Protein AF-A0A257H6T2-F1 (afdb_monomer_lite)

pLDDT: mean 76.08, std 22.35, range [41.16, 98.44]

Structure (mmCIF, N/CA/C/O backbone):
data_AF-A0A257H6T2-F1
#
_entry.id   AF-A0A257H6T2-F1
#
loop_
_atom_site.group_PDB
_atom_site.id
_atom_site.type_symbol
_atom_site.label_atom_id
_atom_site.label_alt_id
_atom_site.label_comp_id
_atom_site.label_asym_id
_atom_site.label_entity_id
_atom_site.label_seq_id
_atom_site.pdbx_PDB_ins_code
_atom_site.Cartn_x
_atom_site.Cartn_y
_atom_site.Cartn_z
_atom_site.occupancy
_atom_site.B_iso_or_equiv
_atom_site.auth_seq_id
_atom_site.auth_comp_id
_atom_site.auth_asym_id
_atom_site.auth_atom_id
_atom_site.pdbx_PDB_model_num
ATOM 1 N N . MET A 1 1 ? 32.495 44.860 3.996 1.00 44.12 1 MET A N 1
ATOM 2 C CA . MET A 1 1 ? 31.466 44.751 2.943 1.00 44.12 1 MET A CA 1
ATOM 3 C C . MET A 1 1 ? 30.348 43.881 3.476 1.00 44.12 1 MET A C 1
ATOM 5 O O . MET A 1 1 ? 30.592 42.728 3.799 1.00 44.12 1 MET A O 1
ATOM 9 N N . ALA A 1 2 ? 29.186 44.490 3.680 1.00 47.81 2 ALA A N 1
ATOM 10 C CA . ALA A 1 2 ? 28.009 43.903 4.298 1.00 47.81 2 ALA A CA 1
ATOM 11 C C . ALA A 1 2 ? 26.967 43.601 3.216 1.00 47.81 2 ALA A C 1
ATOM 13 O O . ALA A 1 2 ? 26.678 44.478 2.411 1.00 47.81 2 ALA A O 1
ATOM 14 N N . PHE A 1 3 ? 26.392 42.400 3.235 1.00 44.66 3 PHE A N 1
ATOM 15 C CA . PHE A 1 3 ? 25.126 42.085 2.570 1.00 44.66 3 PHE A CA 1
ATOM 16 C C . PHE A 1 3 ? 24.354 41.103 3.457 1.00 44.66 3 PHE A C 1
ATOM 18 O O . PHE A 1 3 ? 24.358 39.897 3.239 1.00 44.66 3 PHE A O 1
ATOM 25 N N . TYR A 1 4 ? 23.718 41.635 4.503 1.00 46.53 4 TYR A N 1
ATOM 26 C CA . TYR A 1 4 ? 22.596 40.958 5.149 1.00 46.53 4 TYR A CA 1
ATOM 27 C C . TYR A 1 4 ? 21.348 41.302 4.337 1.00 46.53 4 TYR A C 1
ATOM 29 O O . TYR A 1 4 ? 20.846 42.424 4.397 1.00 46.53 4 TYR A O 1
ATOM 37 N N . PHE A 1 5 ? 20.882 40.346 3.535 1.00 46.88 5 PHE A N 1
ATOM 38 C CA . PHE A 1 5 ? 19.584 40.415 2.874 1.00 46.88 5 PHE A CA 1
ATOM 39 C C . PHE A 1 5 ? 18.502 40.268 3.951 1.00 46.88 5 PHE A C 1
ATOM 41 O O . PHE A 1 5 ? 18.202 39.172 4.421 1.00 46.88 5 PHE A O 1
ATOM 48 N N . LEU A 1 6 ? 17.962 41.402 4.392 1.00 43.09 6 LEU A N 1
ATOM 49 C CA . LEU A 1 6 ? 16.832 41.469 5.305 1.00 43.09 6 LEU A CA 1
ATOM 50 C C . LEU A 1 6 ? 15.561 41.158 4.500 1.00 43.09 6 LEU A C 1
ATOM 52 O O . LEU A 1 6 ? 14.964 42.042 3.889 1.00 43.09 6 LEU A O 1
ATOM 56 N N . ILE A 1 7 ? 15.165 39.886 4.446 1.00 50.38 7 ILE A N 1
ATOM 57 C CA . ILE A 1 7 ? 13.857 39.506 3.909 1.00 50.38 7 ILE A CA 1
ATOM 58 C C . ILE A 1 7 ? 12.815 39.846 4.981 1.00 50.38 7 ILE A C 1
ATOM 60 O O . ILE A 1 7 ? 12.528 39.050 5.874 1.00 50.38 7 ILE A O 1
ATOM 64 N N . SER A 1 8 ? 12.252 41.051 4.911 1.00 44.41 8 SER A N 1
ATOM 65 C CA . SER A 1 8 ? 11.048 41.417 5.658 1.00 44.41 8 SER A CA 1
ATOM 66 C C . SER A 1 8 ? 9.836 40.725 5.033 1.00 44.41 8 SER A C 1
ATOM 68 O O . SER A 1 8 ? 9.123 41.305 4.218 1.00 44.41 8 SER A O 1
ATOM 70 N N . VAL A 1 9 ? 9.605 39.463 5.400 1.00 53.19 9 VAL A N 1
ATOM 71 C CA . VAL A 1 9 ? 8.336 38.790 5.107 1.00 53.19 9 VAL A CA 1
ATOM 72 C C . VAL A 1 9 ? 7.307 39.289 6.119 1.00 53.19 9 VAL A C 1
ATOM 74 O O . VAL A 1 9 ? 7.447 39.052 7.319 1.00 53.19 9 VAL A O 1
ATOM 77 N N . ASN A 1 10 ? 6.274 39.986 5.643 1.00 52.41 10 ASN A N 1
ATOM 78 C CA . ASN A 1 10 ? 5.065 40.260 6.422 1.00 52.41 10 ASN A CA 1
ATOM 79 C C . ASN A 1 10 ? 4.344 38.925 6.651 1.00 52.41 10 ASN A C 1
ATOM 81 O O . ASN A 1 10 ? 3.524 38.490 5.844 1.00 52.41 10 ASN A O 1
ATOM 85 N N . LEU A 1 11 ? 4.746 38.224 7.711 1.00 48.69 11 LEU A N 1
ATOM 86 C CA . LEU A 1 11 ? 4.258 36.893 8.028 1.00 48.69 11 LEU A CA 1
ATOM 87 C C . LEU A 1 11 ? 2.965 37.019 8.835 1.00 48.69 11 LEU A C 1
ATOM 89 O O . LEU A 1 11 ? 2.968 37.348 10.022 1.00 48.69 11 LEU A O 1
ATOM 93 N N . ASP A 1 12 ? 1.849 36.770 8.160 1.00 58.72 12 ASP A N 1
ATOM 94 C CA . ASP A 1 12 ? 0.533 36.692 8.778 1.00 58.72 12 ASP A CA 1
ATOM 95 C C . ASP A 1 12 ? 0.526 35.591 9.858 1.00 58.72 12 ASP A C 1
ATOM 97 O O . ASP A 1 12 ? 1.133 34.529 9.680 1.00 58.72 12 ASP A O 1
ATOM 101 N N . LYS A 1 13 ? -0.155 35.807 10.992 1.00 56.06 13 LYS A N 1
ATOM 102 C CA . LYS A 1 13 ? -0.061 34.924 12.183 1.00 56.06 13 LYS A CA 1
ATOM 103 C C . LYS A 1 13 ? -0.455 33.470 11.892 1.00 56.06 13 LYS A C 1
ATOM 105 O O . LYS A 1 13 ? -0.012 32.557 12.582 1.00 56.06 13 LYS A O 1
ATOM 110 N N . LYS A 1 14 ? -1.260 33.250 10.850 1.00 52.12 14 LYS A N 1
ATOM 111 C CA . LYS A 1 14 ? -1.666 31.919 10.375 1.00 52.12 14 LYS A CA 1
ATOM 112 C C . LYS A 1 14 ? -0.547 31.193 9.618 1.00 52.12 14 LYS A C 1
ATOM 114 O O . LYS A 1 14 ? -0.458 29.974 9.692 1.00 52.12 14 LYS A O 1
ATOM 119 N N . SER A 1 15 ? 0.344 31.930 8.955 1.00 52.91 15 SER A N 1
ATOM 120 C CA . SER A 1 15 ? 1.469 31.369 8.199 1.00 52.91 15 SER A CA 1
ATOM 121 C C . SER A 1 15 ? 2.647 30.973 9.101 1.00 52.91 15 SER A C 1
ATOM 123 O O . SER A 1 15 ? 3.436 30.103 8.741 1.00 52.91 15 SER A O 1
ATOM 125 N N . LEU A 1 16 ? 2.734 31.554 10.304 1.00 52.34 16 LEU A N 1
ATOM 126 C CA . LEU A 1 16 ? 3.760 31.235 11.306 1.00 52.34 16 LEU A CA 1
ATOM 127 C C . LEU A 1 16 ? 3.569 29.828 11.916 1.00 52.34 16 LEU A C 1
ATOM 129 O O . LEU A 1 16 ? 4.545 29.169 12.269 1.00 52.34 16 LEU A O 1
ATOM 133 N N . LEU A 1 17 ? 2.327 29.326 11.958 1.00 51.38 17 LEU A N 1
ATOM 134 C CA . LEU A 1 17 ? 2.011 27.957 12.393 1.00 51.38 17 LEU A CA 1
ATOM 135 C C . LEU A 1 17 ? 2.419 26.893 11.361 1.00 51.38 17 LEU A C 1
ATOM 137 O O . LEU A 1 17 ? 2.868 25.816 11.745 1.00 51.38 17 LEU A O 1
ATOM 141 N N . ALA A 1 18 ? 2.322 27.196 10.063 1.00 50.06 18 ALA A N 1
ATOM 142 C CA . ALA A 1 18 ? 2.662 26.243 9.004 1.00 50.06 18 ALA A CA 1
ATOM 143 C C . ALA A 1 18 ? 4.179 25.990 8.904 1.00 50.06 18 ALA A C 1
ATOM 145 O O . ALA A 1 18 ? 4.607 24.851 8.729 1.00 50.06 18 ALA A O 1
ATOM 146 N N . VAL A 1 19 ? 5.006 27.025 9.090 1.00 51.19 19 VAL A N 1
ATOM 147 C CA . VAL A 1 19 ? 6.475 26.890 9.023 1.00 51.19 19 VAL A CA 1
ATOM 148 C C . VAL A 1 19 ? 7.038 26.171 10.259 1.00 51.19 19 VAL A C 1
ATOM 150 O O . VAL A 1 19 ? 8.010 25.425 10.151 1.00 51.19 19 VAL A O 1
ATOM 153 N N . SER A 1 20 ? 6.390 26.305 11.423 1.00 46.19 20 SER A N 1
ATOM 154 C CA . SER A 1 20 ? 6.770 25.573 12.640 1.00 46.19 20 SER A CA 1
ATOM 155 C C . SER A 1 20 ? 6.575 24.057 12.521 1.00 46.19 20 SER A C 1
ATOM 157 O O . SER A 1 20 ? 7.314 23.313 13.163 1.00 46.19 20 SER A O 1
ATOM 159 N N . LEU A 1 21 ? 5.597 23.581 11.743 1.00 46.03 21 LEU A N 1
ATOM 160 C CA . LEU A 1 21 ? 5.304 22.146 11.655 1.00 46.03 21 LEU A CA 1
ATOM 161 C C . LEU A 1 21 ? 6.318 21.403 10.768 1.00 46.03 21 LEU A C 1
ATOM 163 O O . LEU A 1 21 ? 6.681 20.265 11.057 1.00 46.03 21 LEU A O 1
ATOM 167 N N . VAL A 1 22 ? 6.833 22.069 9.730 1.00 48.66 22 VAL A N 1
ATOM 168 C CA . VAL A 1 22 ? 7.813 21.483 8.800 1.00 48.66 22 VAL A CA 1
ATOM 169 C C . VAL A 1 22 ? 9.185 21.289 9.464 1.00 48.66 22 VAL A C 1
ATOM 171 O O . VAL A 1 22 ? 9.894 20.341 9.141 1.00 48.66 22 VAL A O 1
ATOM 174 N N . LEU A 1 23 ? 9.547 22.117 10.451 1.00 43.31 23 LEU A N 1
ATOM 175 C CA . LEU A 1 23 ? 10.846 22.020 11.133 1.00 43.31 23 LEU A CA 1
ATOM 176 C C . LEU A 1 23 ? 10.902 20.955 12.247 1.00 43.31 23 LEU A C 1
ATOM 178 O O . LEU A 1 23 ? 11.993 20.525 12.614 1.00 43.31 23 LEU A O 1
ATOM 182 N N . VAL A 1 24 ? 9.758 20.480 12.758 1.00 44.44 24 VAL A N 1
ATOM 183 C CA . VAL A 1 24 ? 9.709 19.423 13.794 1.00 44.44 24 VAL A CA 1
ATOM 184 C C . VAL A 1 24 ? 9.769 18.013 13.190 1.00 44.44 24 VAL A C 1
ATOM 186 O O . VAL A 1 24 ? 10.259 17.089 13.833 1.00 44.44 24 VAL A O 1
ATOM 189 N N . ALA A 1 25 ? 9.363 17.828 11.931 1.00 43.16 25 ALA A N 1
ATOM 190 C CA . ALA A 1 25 ? 9.446 16.523 11.265 1.00 43.16 25 ALA A CA 1
ATOM 191 C C . ALA A 1 25 ? 10.890 16.104 10.903 1.00 43.16 25 ALA A C 1
ATOM 193 O O . ALA A 1 25 ? 11.148 14.926 10.668 1.00 43.16 25 ALA A O 1
ATOM 194 N N . ALA A 1 26 ? 11.848 17.038 10.900 1.00 43.78 26 ALA A N 1
ATOM 195 C CA . ALA A 1 26 ? 13.232 16.780 10.493 1.00 43.78 26 ALA A CA 1
ATOM 196 C C . ALA A 1 26 ? 14.158 16.244 11.612 1.00 43.78 26 ALA A C 1
ATOM 198 O O . ALA A 1 26 ? 15.333 15.997 11.351 1.00 43.78 26 ALA A O 1
ATOM 199 N N . THR A 1 27 ? 13.680 16.044 12.849 1.00 45.16 27 THR A N 1
ATOM 200 C CA . THR A 1 27 ? 14.540 15.672 13.998 1.00 45.16 27 THR A CA 1
ATOM 201 C C . THR A 1 27 ? 14.288 14.285 14.608 1.00 45.16 27 THR A C 1
ATOM 203 O O . THR A 1 27 ? 14.977 13.918 15.556 1.00 45.16 27 THR A O 1
ATOM 206 N N . ILE A 1 28 ? 13.392 13.454 14.057 1.00 48.09 28 ILE A N 1
ATOM 207 C CA . ILE A 1 28 ? 13.090 12.104 14.597 1.00 48.09 28 ILE A CA 1
ATOM 208 C C . ILE A 1 28 ? 13.820 10.978 13.823 1.00 48.09 28 ILE A C 1
ATOM 210 O O . ILE A 1 28 ? 13.302 9.877 13.675 1.00 48.09 28 ILE A O 1
ATOM 214 N N . VAL A 1 29 ? 15.034 11.219 13.305 1.00 47.19 29 VAL A N 1
ATOM 215 C CA . VAL A 1 29 ? 15.795 10.211 12.518 1.00 47.19 29 VAL A CA 1
ATOM 216 C C . VAL A 1 29 ? 17.188 9.902 13.100 1.00 47.19 29 VAL A C 1
ATOM 218 O O . VAL A 1 29 ? 18.081 9.456 12.391 1.00 47.19 29 VAL A O 1
ATOM 221 N N . THR A 1 30 ? 17.421 10.071 14.407 1.00 45.34 30 THR A N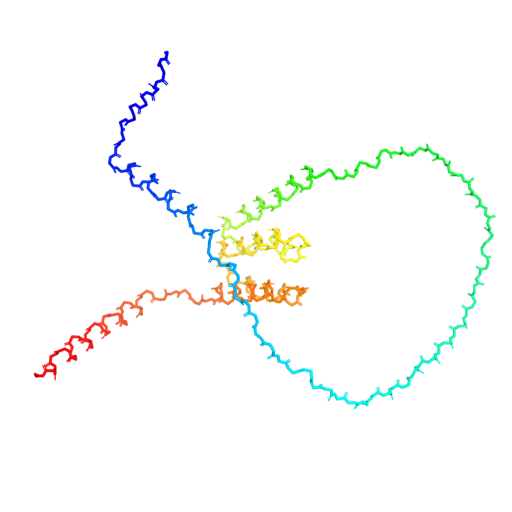 1
ATOM 222 C CA . THR A 1 30 ? 18.782 9.860 14.962 1.00 45.34 30 THR A CA 1
ATOM 223 C C . THR A 1 30 ? 18.877 9.202 16.339 1.00 45.34 30 THR A C 1
ATOM 225 O O . THR A 1 30 ? 19.841 9.451 17.055 1.00 45.34 30 THR A O 1
ATOM 228 N N . VAL A 1 31 ? 17.968 8.300 16.735 1.00 46.44 31 VAL A N 1
ATOM 229 C CA . VAL A 1 31 ? 18.199 7.509 17.967 1.00 46.44 31 VAL A CA 1
ATOM 230 C C . VAL A 1 31 ? 17.682 6.068 17.874 1.00 46.44 31 VAL A C 1
ATOM 232 O O . VAL A 1 31 ? 16.560 5.788 18.279 1.00 46.44 31 VAL A O 1
ATOM 235 N N . LYS A 1 32 ? 18.533 5.138 17.411 1.00 41.16 32 LYS A N 1
ATOM 236 C CA . LYS A 1 32 ? 18.924 3.916 18.159 1.00 41.16 32 LYS A CA 1
ATOM 237 C C . LYS A 1 32 ? 19.815 2.998 17.314 1.00 41.16 32 LYS A C 1
ATOM 239 O O . LYS A 1 32 ? 19.348 2.101 16.622 1.00 41.16 32 LYS A O 1
ATOM 244 N N . ILE A 1 33 ? 21.122 3.192 17.456 1.00 47.41 33 ILE A N 1
ATOM 245 C CA . ILE A 1 33 ? 22.133 2.165 17.195 1.00 47.41 33 ILE A CA 1
ATOM 246 C C . ILE A 1 33 ? 22.652 1.708 18.568 1.00 47.41 33 ILE A C 1
ATOM 248 O O . ILE A 1 33 ? 22.868 2.539 19.447 1.00 47.41 33 ILE A O 1
ATOM 252 N N . ALA A 1 34 ? 22.869 0.397 18.703 1.00 44.38 34 ALA A N 1
ATOM 253 C CA . ALA A 1 34 ? 23.642 -0.303 19.737 1.00 44.38 34 ALA A CA 1
ATOM 254 C C . ALA A 1 34 ? 23.008 -0.551 21.126 1.00 44.38 34 ALA A C 1
ATOM 256 O O . ALA A 1 34 ? 23.187 0.221 22.061 1.00 44.38 34 ALA A O 1
ATOM 257 N N . THR A 1 35 ? 22.489 -1.773 21.317 1.00 47.56 35 THR A N 1
ATOM 258 C CA . THR A 1 35 ? 22.726 -2.546 22.554 1.00 47.56 35 THR A CA 1
ATOM 259 C C . THR A 1 35 ? 23.097 -3.998 22.229 1.00 47.56 35 THR A C 1
ATOM 261 O O . THR A 1 35 ? 22.261 -4.830 21.896 1.00 47.56 35 THR A O 1
ATOM 264 N N . LYS A 1 36 ? 24.410 -4.216 22.295 1.00 41.16 36 LYS A N 1
ATOM 265 C CA . LYS A 1 36 ? 25.215 -5.398 22.644 1.00 41.16 36 LYS A CA 1
ATOM 266 C C . LYS A 1 36 ? 24.494 -6.617 23.278 1.00 41.16 36 LYS A C 1
ATOM 268 O O . LYS A 1 36 ? 23.681 -6.463 24.182 1.00 41.16 36 LYS A O 1
ATOM 273 N N . ALA A 1 37 ? 24.911 -7.807 22.820 1.00 49.50 37 ALA A N 1
ATOM 274 C CA . ALA A 1 37 ? 24.495 -9.176 23.182 1.00 49.50 37 ALA A CA 1
ATOM 275 C C . ALA A 1 37 ? 24.759 -9.595 24.650 1.00 49.50 37 ALA A C 1
ATOM 277 O O . ALA A 1 37 ? 25.547 -8.936 25.336 1.00 49.50 37 ALA A O 1
ATOM 278 N N . PRO A 1 38 ? 24.182 -10.731 25.108 1.00 54.50 38 PRO A N 1
ATOM 279 C CA . PRO A 1 38 ? 25.025 -11.933 25.271 1.00 54.50 38 PRO A CA 1
ATOM 280 C C . PRO A 1 38 ? 24.336 -13.307 25.044 1.00 54.50 38 PRO A C 1
ATOM 282 O O . PRO A 1 38 ? 23.144 -13.467 25.263 1.00 54.50 38 PRO A O 1
ATOM 285 N N . ASN A 1 39 ? 25.164 -14.293 24.667 1.00 50.16 39 ASN A N 1
ATOM 286 C CA . ASN A 1 39 ? 25.115 -15.739 24.959 1.00 50.16 39 ASN A CA 1
ATOM 287 C C . ASN A 1 39 ? 23.769 -16.491 24.987 1.00 50.16 39 ASN A C 1
ATOM 289 O O . ASN A 1 39 ? 22.990 -16.375 25.928 1.00 50.16 39 ASN A O 1
ATOM 293 N N . GLY A 1 40 ? 23.626 -17.443 24.059 1.00 43.41 40 GLY A N 1
ATOM 294 C CA . GLY A 1 40 ? 22.640 -18.520 24.129 1.00 43.41 40 GLY A CA 1
ATOM 295 C C . GLY A 1 40 ? 23.118 -19.773 23.394 1.00 43.41 40 GLY A C 1
ATOM 296 O O . GLY A 1 40 ? 22.919 -19.896 22.195 1.00 43.41 40 GLY A O 1
ATOM 297 N N . SER A 1 41 ? 23.781 -20.654 24.142 1.00 46.09 41 SER A N 1
ATOM 298 C CA . SER A 1 41 ? 23.848 -22.115 24.003 1.00 46.09 41 SER A CA 1
ATOM 299 C C . SER A 1 41 ? 23.801 -22.749 22.606 1.00 46.09 41 SER A C 1
ATOM 301 O O . SER A 1 41 ? 22.739 -23.088 22.088 1.00 46.09 41 SER A O 1
ATOM 303 N N . SER A 1 42 ? 24.986 -23.102 22.107 1.00 50.00 42 SER A N 1
ATOM 304 C CA . SER A 1 42 ? 25.162 -24.287 21.267 1.00 50.00 42 SER A CA 1
ATOM 305 C C . SER A 1 42 ? 24.880 -25.533 22.110 1.00 50.00 42 SER A C 1
ATOM 307 O O . SER A 1 42 ? 25.715 -25.942 22.913 1.00 50.00 42 SER A O 1
ATOM 309 N N . ALA A 1 43 ? 23.695 -26.117 21.950 1.00 54.72 43 ALA A N 1
ATOM 310 C CA . ALA A 1 43 ? 23.439 -27.496 22.336 1.00 54.72 43 ALA A CA 1
ATOM 311 C C . ALA A 1 43 ? 23.649 -28.368 21.096 1.00 54.72 43 ALA A C 1
ATOM 313 O O . ALA A 1 43 ? 22.874 -28.325 20.140 1.00 54.72 43 ALA A O 1
ATOM 314 N N . GLU A 1 44 ? 24.744 -29.118 21.121 1.00 44.75 44 GLU A N 1
ATOM 315 C CA . GLU A 1 44 ? 24.979 -30.272 20.268 1.00 44.75 44 GLU A CA 1
ATOM 316 C C . GLU A 1 44 ? 23.822 -31.270 20.408 1.00 44.75 44 GLU A C 1
ATOM 318 O O . GLU A 1 44 ? 23.451 -31.657 21.517 1.00 44.75 44 GLU A O 1
ATOM 323 N N . LEU A 1 45 ? 23.296 -31.743 19.279 1.00 55.97 45 LEU A N 1
ATOM 324 C CA . LEU A 1 45 ? 22.661 -33.053 19.202 1.00 55.97 45 LEU A CA 1
ATOM 325 C C . LEU A 1 45 ? 23.339 -33.863 18.088 1.00 55.97 45 LEU A C 1
ATOM 327 O O . LEU A 1 45 ? 23.466 -33.367 16.965 1.00 55.97 45 LEU A O 1
ATOM 331 N N . PRO A 1 46 ? 23.791 -35.093 18.386 1.00 56.34 46 PRO A N 1
ATOM 332 C CA . PRO A 1 46 ? 24.442 -35.970 17.433 1.00 56.34 46 PRO A CA 1
ATOM 333 C C . PRO A 1 46 ? 23.415 -36.838 16.695 1.00 56.34 46 PRO A C 1
ATOM 335 O O . PRO A 1 46 ? 22.409 -37.254 17.261 1.00 56.34 46 PRO A O 1
ATOM 338 N N . GLY A 1 47 ? 23.751 -37.222 15.464 1.00 49.59 47 GLY A N 1
ATOM 339 C CA . GLY A 1 47 ? 23.253 -38.467 14.876 1.00 49.59 47 GLY A CA 1
ATOM 340 C C . GLY A 1 47 ? 22.114 -38.314 13.872 1.00 49.59 47 GLY A C 1
ATOM 341 O O . GLY A 1 47 ? 20.947 -38.206 14.225 1.00 49.59 47 GLY A O 1
ATOM 342 N N . GLY A 1 48 ? 22.466 -38.418 12.591 1.00 41.97 48 GLY A N 1
ATOM 343 C CA . GLY A 1 48 ? 21.501 -38.522 11.502 1.00 41.97 48 GLY A CA 1
ATOM 344 C C . GLY A 1 48 ? 22.164 -38.790 10.156 1.00 41.97 48 GLY A C 1
ATOM 345 O O . GLY A 1 48 ? 21.940 -38.057 9.200 1.00 41.97 48 GLY A O 1
ATOM 346 N N . LEU A 1 49 ? 23.025 -39.811 10.088 1.00 46.62 49 LEU A N 1
ATOM 347 C CA . LEU A 1 49 ? 23.540 -40.354 8.830 1.00 46.62 49 LEU A CA 1
ATOM 348 C C . LEU A 1 49 ? 22.386 -41.019 8.062 1.00 46.62 49 LEU A C 1
ATOM 350 O O . LEU A 1 49 ? 22.060 -42.179 8.300 1.00 46.62 49 LEU A O 1
ATOM 354 N N . GLY A 1 50 ? 21.768 -40.273 7.147 1.00 45.66 50 GLY A N 1
ATOM 355 C CA . GLY A 1 50 ? 20.870 -40.801 6.119 1.00 45.66 50 GLY A CA 1
ATOM 356 C C . GLY A 1 50 ? 21.634 -41.038 4.807 1.00 45.66 50 GLY A C 1
ATOM 357 O O . GLY A 1 50 ? 22.372 -40.148 4.378 1.00 45.66 50 GLY A O 1
ATOM 358 N N . PRO A 1 51 ? 21.520 -42.218 4.170 1.00 57.28 51 PRO A N 1
ATOM 359 C CA . PRO A 1 51 ? 22.377 -42.616 3.060 1.00 57.28 51 PRO A CA 1
ATOM 360 C C . PRO A 1 51 ? 22.052 -41.911 1.739 1.00 57.28 51 PRO A C 1
ATOM 362 O O . PRO A 1 51 ? 20.905 -41.703 1.352 1.00 57.28 51 PRO A O 1
ATOM 365 N N . GLN A 1 52 ? 23.141 -41.622 1.029 1.00 48.69 52 GLN A N 1
ATOM 366 C CA . GLN A 1 52 ? 23.233 -41.165 -0.351 1.00 48.69 52 GLN A CA 1
ATOM 367 C C . GLN A 1 52 ? 22.384 -42.030 -1.293 1.00 48.69 52 GLN A C 1
ATOM 369 O O . GLN A 1 52 ? 22.735 -43.180 -1.565 1.00 48.69 52 GLN A O 1
ATOM 374 N N . ASN A 1 53 ? 21.331 -41.455 -1.876 1.00 43.09 53 ASN A N 1
ATOM 375 C CA . ASN A 1 53 ? 20.688 -42.056 -3.037 1.00 43.09 53 ASN A CA 1
ATOM 376 C C . ASN A 1 53 ? 21.470 -41.676 -4.305 1.00 43.09 53 ASN A C 1
ATOM 378 O O . ASN A 1 53 ? 21.249 -40.641 -4.933 1.00 43.09 53 ASN A O 1
ATOM 382 N N . ARG A 1 54 ? 22.450 -42.525 -4.632 1.00 51.62 54 ARG A N 1
ATOM 383 C CA . ARG A 1 54 ? 23.099 -42.613 -5.942 1.00 51.62 54 ARG A CA 1
ATOM 384 C C . ARG A 1 54 ? 22.213 -43.429 -6.886 1.00 51.62 54 ARG A C 1
ATOM 386 O O . ARG A 1 54 ? 22.263 -44.653 -6.867 1.00 51.62 54 ARG A O 1
ATOM 393 N N . GLN A 1 55 ? 21.540 -42.754 -7.804 1.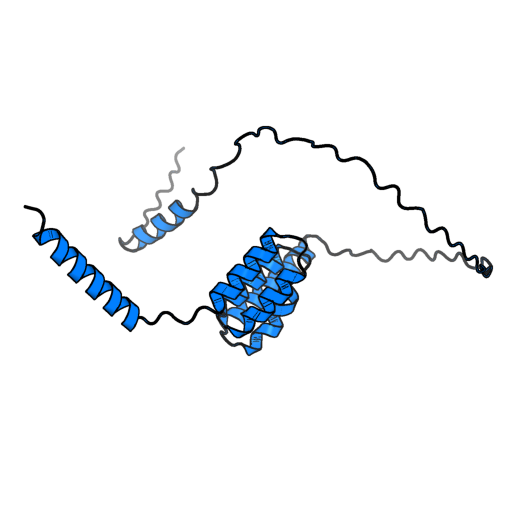00 54.72 55 GLN A N 1
ATOM 394 C CA . GLN A 1 55 ? 21.166 -43.286 -9.120 1.00 54.72 55 GLN A CA 1
ATOM 395 C C . GLN A 1 55 ? 21.477 -42.143 -10.098 1.00 54.72 55 GLN A C 1
ATOM 397 O O . GLN A 1 55 ? 20.822 -41.115 -10.058 1.00 54.72 55 GLN A O 1
ATOM 402 N N . ARG A 1 56 ? 22.580 -42.102 -10.861 1.00 50.22 56 ARG A N 1
ATOM 403 C CA . ARG A 1 56 ? 23.110 -43.071 -11.840 1.00 50.22 56 ARG A CA 1
ATOM 404 C C . ARG A 1 56 ? 22.026 -43.661 -12.752 1.00 50.22 56 ARG A C 1
ATOM 406 O O . ARG A 1 56 ? 21.615 -44.803 -12.611 1.00 50.22 56 ARG A O 1
ATOM 413 N N . SER A 1 57 ? 21.638 -42.859 -13.735 1.00 55.59 57 SER A N 1
ATOM 414 C CA . SER A 1 57 ? 21.396 -43.261 -15.129 1.00 55.59 57 SER A CA 1
ATOM 415 C C . SER A 1 57 ? 21.858 -42.062 -15.965 1.00 55.59 57 SER A C 1
ATOM 417 O O . SER A 1 57 ? 21.295 -40.987 -15.834 1.00 55.59 57 SER A O 1
ATOM 419 N N . ALA A 1 58 ? 23.031 -42.045 -16.604 1.00 53.06 58 ALA A N 1
ATOM 420 C CA . ALA A 1 58 ? 23.478 -42.919 -17.689 1.00 53.06 58 ALA A CA 1
ATOM 421 C C . ALA A 1 58 ? 22.414 -43.033 -18.789 1.00 53.06 58 ALA A C 1
ATOM 423 O O . ALA A 1 58 ? 21.796 -44.077 -18.936 1.00 53.06 58 ALA A O 1
ATOM 424 N N . ASN A 1 59 ? 22.207 -41.946 -19.539 1.00 49.16 59 ASN A N 1
ATOM 425 C CA . ASN A 1 59 ? 21.811 -42.064 -20.935 1.00 49.16 59 ASN A CA 1
ATOM 426 C C . ASN A 1 59 ? 22.392 -40.908 -21.770 1.00 49.16 59 ASN A C 1
ATOM 428 O O . ASN A 1 59 ? 22.005 -39.753 -21.642 1.00 49.16 59 ASN A O 1
ATOM 432 N N . GLU A 1 60 ? 23.429 -41.276 -22.516 1.00 47.69 60 GLU A N 1
ATOM 433 C CA . GLU A 1 60 ? 23.709 -40.914 -23.907 1.00 47.69 60 GLU A CA 1
ATOM 434 C C . GLU A 1 60 ? 23.678 -39.439 -24.338 1.00 47.69 60 GLU A C 1
ATOM 436 O O . GLU A 1 60 ? 22.651 -38.816 -24.589 1.00 47.69 60 GLU A O 1
ATOM 441 N N . ARG A 1 61 ? 24.901 -38.937 -24.545 1.00 52.69 61 ARG A N 1
ATOM 442 C CA . ARG A 1 61 ? 25.242 -37.818 -25.424 1.00 52.69 61 ARG A CA 1
ATOM 443 C C . ARG A 1 61 ? 25.005 -38.199 -26.894 1.00 52.69 61 ARG A C 1
ATOM 445 O O . ARG A 1 61 ? 25.642 -39.147 -27.355 1.00 52.69 61 ARG A O 1
ATOM 452 N N . PRO A 1 62 ? 24.293 -37.379 -27.677 1.00 58.50 62 PRO A N 1
ATOM 453 C CA . PRO A 1 62 ? 24.553 -37.244 -29.102 1.00 58.50 62 PRO A CA 1
ATOM 454 C C . PRO A 1 62 ? 25.709 -36.256 -29.310 1.00 58.50 62 PRO A C 1
ATOM 456 O O . PRO A 1 62 ? 25.652 -35.099 -28.891 1.00 58.50 62 PRO A O 1
ATOM 459 N N . LEU A 1 63 ? 26.778 -36.730 -29.947 1.00 55.28 63 LEU A N 1
ATOM 460 C CA . LEU A 1 63 ? 27.844 -35.908 -30.515 1.00 55.28 63 LEU A CA 1
ATOM 461 C C . LEU A 1 63 ? 27.256 -35.073 -31.662 1.00 55.28 63 LEU A C 1
ATOM 463 O O . LEU A 1 63 ? 27.009 -35.604 -32.742 1.00 55.28 63 LEU A O 1
ATOM 467 N N . ILE A 1 64 ? 27.032 -33.779 -31.435 1.00 66.38 64 ILE A N 1
ATOM 468 C CA . ILE A 1 64 ? 26.729 -32.834 -32.515 1.00 66.38 64 ILE A CA 1
ATOM 469 C C . ILE A 1 64 ? 28.067 -32.270 -33.029 1.00 66.38 64 ILE A C 1
ATOM 471 O O . ILE A 1 64 ? 28.876 -31.811 -32.216 1.00 66.38 64 ILE A O 1
ATOM 475 N N . PRO A 1 65 ? 28.340 -32.333 -34.344 1.00 56.38 65 PRO A N 1
ATOM 476 C CA . PRO A 1 65 ? 29.590 -31.871 -34.933 1.00 56.38 65 PRO A CA 1
ATOM 477 C C . PRO A 1 65 ? 29.771 -30.356 -34.795 1.00 56.38 65 PRO A C 1
ATOM 479 O O . PRO A 1 65 ? 28.870 -29.564 -35.065 1.00 56.38 65 PRO A O 1
ATOM 482 N N . ALA A 1 66 ? 30.989 -29.974 -34.410 1.00 58.53 66 ALA A N 1
ATOM 483 C CA . ALA A 1 66 ? 31.483 -28.609 -34.436 1.00 58.53 66 ALA A CA 1
ATOM 484 C C . ALA A 1 66 ? 31.487 -28.086 -35.879 1.00 58.53 66 ALA A C 1
ATOM 486 O O . ALA A 1 66 ? 32.240 -28.565 -36.727 1.00 58.53 66 ALA A O 1
ATOM 487 N N . SER A 1 67 ? 30.643 -27.103 -36.174 1.00 52.72 67 SER A N 1
ATOM 488 C CA . SER A 1 67 ? 30.706 -26.319 -37.406 1.00 52.72 67 SER A CA 1
ATOM 489 C C . SER A 1 67 ? 30.103 -24.943 -37.160 1.00 52.72 67 SER A C 1
ATOM 491 O O . SER A 1 67 ? 28.945 -24.835 -36.769 1.00 52.72 67 SER A O 1
ATOM 493 N N . GLY A 1 68 ? 30.899 -23.900 -37.409 1.00 51.06 68 GLY A N 1
ATOM 494 C CA . GLY A 1 68 ? 30.391 -22.542 -37.608 1.00 51.06 68 GLY A CA 1
ATOM 495 C C . GLY A 1 68 ? 30.731 -21.519 -36.528 1.00 51.06 68 GLY A C 1
ATOM 496 O O . GLY A 1 68 ? 29.835 -20.863 -36.007 1.00 51.06 68 GLY A O 1
ATOM 497 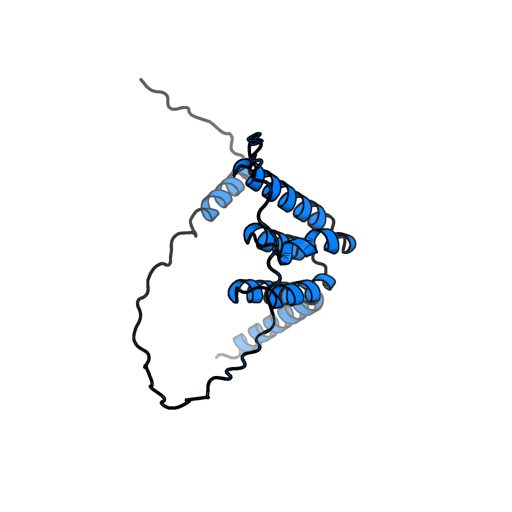N N . LEU A 1 69 ? 32.022 -21.306 -36.251 1.00 50.06 69 LEU A N 1
ATOM 498 C CA . LEU A 1 69 ? 32.494 -19.987 -35.820 1.00 50.06 69 LEU A CA 1
ATOM 499 C C . LEU A 1 69 ? 32.293 -18.998 -36.980 1.00 50.06 69 LEU A C 1
ATOM 501 O O . LEU A 1 69 ? 33.140 -18.887 -37.859 1.00 50.06 69 LEU A O 1
ATOM 505 N N . HIS A 1 70 ? 31.187 -18.261 -36.960 1.00 51.47 70 HIS A N 1
ATOM 506 C CA . HIS A 1 70 ? 31.110 -16.941 -37.579 1.00 51.47 70 HIS A CA 1
ATOM 507 C C . HIS A 1 70 ? 30.707 -15.950 -36.491 1.00 51.47 70 HIS A C 1
ATOM 509 O O . HIS A 1 70 ? 29.545 -15.583 -36.334 1.00 51.47 70 HIS A O 1
ATOM 515 N N . SER A 1 71 ? 31.701 -15.536 -35.709 1.00 49.19 71 SER A N 1
ATOM 516 C CA . SER A 1 71 ? 31.650 -14.317 -34.912 1.00 49.19 71 SER A CA 1
ATOM 517 C C . SER A 1 71 ? 31.625 -13.127 -35.871 1.00 49.19 71 SER A C 1
ATOM 519 O O . SER A 1 71 ? 32.661 -12.538 -36.179 1.00 49.19 71 SER A O 1
ATOM 521 N N . ASN A 1 72 ? 30.444 -12.811 -36.401 1.00 48.84 72 ASN A N 1
ATOM 522 C CA . ASN A 1 72 ? 30.229 -11.557 -37.100 1.00 48.84 72 ASN A CA 1
ATOM 523 C C . ASN A 1 72 ? 30.109 -10.461 -36.034 1.00 48.84 72 ASN A C 1
ATOM 525 O O . ASN A 1 72 ? 29.067 -10.300 -35.400 1.00 48.84 72 ASN A O 1
ATOM 529 N N . GLY A 1 73 ? 31.232 -9.791 -35.777 1.00 53.22 73 GLY A N 1
ATOM 530 C CA . GLY A 1 73 ? 31.414 -8.754 -34.767 1.00 53.22 73 GLY A CA 1
ATOM 531 C C . GLY A 1 73 ? 30.721 -7.439 -35.106 1.00 53.22 73 GLY A C 1
ATOM 532 O O . GLY A 1 73 ? 31.371 -6.402 -35.121 1.00 53.22 73 GLY A O 1
ATOM 533 N N . ASN A 1 74 ? 29.405 -7.469 -35.302 1.00 52.19 74 ASN A N 1
ATOM 534 C CA . ASN A 1 74 ? 28.571 -6.289 -35.115 1.00 52.19 74 ASN A CA 1
ATOM 535 C C . ASN A 1 74 ? 27.996 -6.358 -33.702 1.00 52.19 74 ASN A C 1
ATOM 537 O O . ASN A 1 74 ? 26.834 -6.702 -33.493 1.00 52.19 74 ASN A O 1
ATOM 541 N N . ALA A 1 75 ? 28.858 -6.068 -32.726 1.00 50.00 75 ALA A N 1
ATOM 542 C CA . ALA A 1 75 ? 28.433 -5.700 -31.389 1.00 50.00 75 ALA A CA 1
ATOM 543 C C . ALA A 1 75 ? 27.612 -4.412 -31.518 1.00 50.00 75 ALA A C 1
ATOM 545 O O . ALA A 1 75 ? 28.156 -3.309 -31.548 1.00 50.00 75 ALA A O 1
ATOM 546 N N . ALA A 1 76 ? 26.295 -4.569 -31.657 1.00 60.72 76 ALA A N 1
ATOM 547 C CA . ALA A 1 76 ? 25.371 -3.508 -31.313 1.00 60.72 76 ALA A CA 1
ATOM 548 C C . ALA A 1 76 ? 25.738 -3.034 -29.896 1.00 60.72 76 ALA A C 1
ATOM 550 O O . ALA A 1 76 ? 26.078 -3.881 -29.056 1.00 60.72 76 ALA A O 1
ATOM 551 N N . PRO A 1 77 ? 25.729 -1.720 -29.623 1.00 58.56 77 PRO A N 1
ATOM 552 C CA . PRO A 1 77 ? 25.893 -1.246 -28.264 1.00 58.56 77 PRO A CA 1
ATOM 553 C C . PRO A 1 77 ? 24.832 -1.961 -27.433 1.00 58.56 77 PRO A C 1
ATOM 555 O O . PRO A 1 77 ? 23.639 -1.891 -27.721 1.00 58.56 77 PRO A O 1
ATOM 558 N N . ASN A 1 78 ? 25.291 -2.745 -26.463 1.00 58.44 78 ASN A N 1
ATOM 559 C CA . ASN A 1 78 ? 24.441 -3.296 -25.430 1.00 58.44 78 ASN A CA 1
ATOM 560 C C . ASN A 1 78 ? 24.021 -2.077 -24.603 1.00 58.44 78 ASN A C 1
ATOM 562 O O . ASN A 1 78 ? 24.687 -1.738 -23.626 1.00 58.44 78 ASN A O 1
ATOM 566 N N . GLU A 1 79 ? 23.023 -1.335 -25.096 1.00 60.84 79 GLU A N 1
ATOM 567 C CA . GLU A 1 79 ? 22.373 -0.226 -24.403 1.00 60.84 79 GLU A CA 1
ATOM 568 C C . GLU A 1 79 ? 21.618 -0.834 -23.221 1.00 60.84 79 GLU A C 1
ATOM 570 O O . GLU A 1 79 ? 20.401 -1.003 -23.223 1.00 60.84 79 GLU A O 1
ATOM 575 N N . GLY A 1 80 ? 22.387 -1.282 -22.228 1.00 67.81 80 GLY A N 1
ATOM 576 C CA . GLY A 1 80 ? 21.861 -1.628 -20.927 1.00 67.81 80 GLY A CA 1
ATOM 577 C C . GLY A 1 80 ? 21.156 -0.398 -20.385 1.00 67.81 80 GLY A C 1
ATOM 578 O O . GLY A 1 80 ? 21.686 0.709 -20.502 1.00 67.81 80 GLY A O 1
ATOM 579 N N . LEU A 1 81 ? 19.962 -0.605 -19.823 1.00 78.75 81 LEU A N 1
ATOM 580 C CA . LEU A 1 81 ? 19.247 0.429 -19.082 1.00 78.75 81 LEU A CA 1
ATOM 581 C C . LEU A 1 81 ? 20.241 1.147 -18.174 1.00 78.75 81 LEU A C 1
ATOM 583 O O . LEU A 1 81 ? 20.888 0.511 -17.336 1.00 78.75 81 LEU A O 1
ATOM 587 N N . THR A 1 82 ? 20.368 2.456 -18.353 1.00 91.06 82 THR A N 1
ATOM 588 C CA . THR A 1 82 ? 21.171 3.248 -17.433 1.00 91.06 82 THR A CA 1
ATOM 589 C C . THR A 1 82 ? 20.460 3.305 -16.081 1.00 91.06 82 THR A C 1
ATOM 591 O O . THR A 1 82 ? 19.240 3.133 -15.992 1.00 91.06 82 THR A O 1
ATOM 594 N N . ASP A 1 83 ? 21.199 3.595 -15.010 1.00 90.06 83 ASP A N 1
ATOM 595 C CA . ASP A 1 83 ? 20.590 3.810 -13.690 1.00 90.06 83 ASP A CA 1
ATOM 596 C C . ASP A 1 83 ? 19.521 4.920 -13.728 1.00 90.06 83 ASP A C 1
ATOM 598 O O . ASP A 1 83 ? 18.524 4.860 -13.007 1.00 90.06 83 ASP A O 1
ATOM 602 N N . ALA A 1 84 ? 19.698 5.913 -14.608 1.00 92.25 84 ALA A N 1
ATOM 603 C CA . ALA A 1 84 ? 18.732 6.983 -14.824 1.00 92.25 84 ALA A CA 1
ATOM 604 C C . ALA A 1 84 ? 17.430 6.471 -15.465 1.00 92.25 84 ALA A C 1
ATOM 606 O O . ALA A 1 84 ? 16.345 6.873 -15.043 1.00 92.25 84 ALA A O 1
ATOM 607 N N . ASP A 1 85 ? 17.521 5.554 -16.432 1.00 93.12 85 ASP A N 1
ATOM 608 C CA . ASP A 1 85 ? 16.345 4.939 -17.058 1.00 93.12 85 ASP A CA 1
ATOM 609 C C . ASP A 1 85 ? 15.576 4.073 -16.056 1.00 93.12 85 ASP A C 1
ATOM 611 O O . ASP A 1 85 ? 14.348 4.133 -15.991 1.00 93.12 85 ASP A O 1
ATOM 615 N N . ALA A 1 86 ? 16.290 3.309 -15.222 1.00 91.38 86 ALA A N 1
ATOM 616 C CA . ALA A 1 86 ? 15.677 2.499 -14.173 1.00 91.38 86 ALA A CA 1
ATOM 617 C C . ALA A 1 86 ? 14.939 3.360 -13.132 1.00 91.38 86 ALA A C 1
ATOM 619 O O . ALA A 1 86 ? 13.826 3.017 -12.725 1.00 91.38 86 ALA A O 1
ATOM 620 N N . GLU A 1 87 ? 15.517 4.496 -12.726 1.00 94.62 87 GLU A N 1
ATOM 621 C CA . GLU A 1 87 ? 14.865 5.421 -11.789 1.00 94.62 87 GLU A CA 1
ATOM 622 C C . GLU A 1 87 ? 13.649 6.115 -12.412 1.00 94.62 87 GLU A C 1
ATOM 624 O O . GLU A 1 87 ? 12.620 6.278 -11.750 1.00 94.62 87 GLU A O 1
ATOM 629 N N . LYS A 1 88 ? 13.720 6.470 -13.699 1.00 95.62 88 LYS A N 1
ATOM 630 C CA . LYS A 1 88 ? 12.578 7.016 -14.438 1.00 95.62 88 LYS A CA 1
ATOM 631 C C . LYS A 1 88 ? 11.420 6.017 -14.496 1.00 95.62 88 LYS A C 1
ATOM 633 O O . LYS A 1 88 ? 10.306 6.371 -14.125 1.00 95.62 88 LYS A O 1
ATOM 638 N N . LEU A 1 89 ? 11.685 4.760 -14.858 1.00 95.31 89 LEU A N 1
ATOM 639 C CA . LEU A 1 89 ? 10.663 3.703 -14.889 1.00 95.31 89 LEU A CA 1
ATOM 640 C C . LEU A 1 89 ? 10.063 3.424 -13.507 1.00 95.31 89 LEU A C 1
ATOM 642 O O . LEU A 1 89 ? 8.858 3.202 -13.383 1.00 95.31 89 LEU A O 1
ATOM 646 N N . ARG A 1 90 ? 10.889 3.451 -12.454 1.00 97.00 90 ARG A N 1
ATOM 647 C CA . ARG A 1 90 ? 10.408 3.343 -11.071 1.00 97.00 90 ARG A CA 1
ATOM 648 C C . ARG A 1 90 ? 9.452 4.487 -10.742 1.00 97.00 90 ARG A C 1
ATOM 650 O O . ARG A 1 90 ? 8.401 4.240 -10.159 1.00 97.00 90 ARG A O 1
ATOM 657 N N . THR A 1 91 ? 9.817 5.713 -11.102 1.00 97.69 91 THR A N 1
ATOM 658 C CA . THR A 1 91 ? 9.014 6.911 -10.825 1.00 97.69 91 THR A CA 1
ATOM 659 C C . THR A 1 91 ? 7.663 6.830 -11.532 1.00 97.69 91 THR A C 1
ATOM 661 O O . THR A 1 91 ? 6.634 6.953 -10.878 1.00 97.69 91 THR A O 1
ATOM 664 N N . GLU A 1 92 ? 7.654 6.489 -12.822 1.00 97.88 92 GLU A N 1
ATOM 665 C CA . GLU A 1 92 ? 6.426 6.302 -13.609 1.00 97.88 92 GLU A CA 1
ATOM 666 C C . GLU A 1 92 ? 5.518 5.208 -13.025 1.00 97.88 92 GLU A C 1
ATOM 668 O O . GLU A 1 92 ? 4.299 5.364 -12.962 1.00 97.88 92 GLU A O 1
ATOM 673 N N . ALA A 1 93 ? 6.097 4.098 -12.555 1.00 98.12 93 ALA A N 1
ATOM 674 C CA . ALA A 1 93 ? 5.333 3.041 -11.899 1.00 98.12 93 ALA A CA 1
ATOM 675 C C . ALA A 1 93 ? 4.695 3.513 -10.581 1.00 98.12 93 ALA A C 1
ATOM 677 O O . ALA A 1 93 ? 3.546 3.171 -10.301 1.00 98.12 93 ALA A O 1
ATOM 678 N N . ILE A 1 94 ? 5.420 4.299 -9.777 1.00 98.44 94 ILE A N 1
ATOM 679 C CA . ILE A 1 94 ? 4.898 4.863 -8.524 1.00 98.44 94 ILE A CA 1
ATOM 680 C C . ILE A 1 94 ? 3.772 5.856 -8.810 1.00 98.44 94 ILE A C 1
ATOM 682 O O . ILE A 1 94 ? 2.717 5.752 -8.188 1.00 98.44 94 ILE A O 1
ATOM 686 N N . GLU A 1 95 ? 3.962 6.768 -9.763 1.00 98.31 95 GLU A N 1
ATOM 687 C CA . GLU A 1 95 ? 2.937 7.739 -10.166 1.00 98.31 95 GLU A CA 1
ATOM 688 C C . GLU A 1 95 ? 1.660 7.034 -10.630 1.00 98.31 95 GLU A C 1
ATOM 690 O O . GLU A 1 95 ? 0.569 7.370 -10.176 1.00 98.31 95 GLU A O 1
ATOM 695 N N . LYS A 1 96 ? 1.791 5.976 -11.438 1.00 98.25 96 LYS A N 1
ATOM 696 C CA . LYS A 1 96 ? 0.647 5.176 -11.888 1.00 98.25 96 LYS A CA 1
ATOM 697 C C . LYS A 1 96 ? -0.124 4.535 -10.729 1.00 98.25 96 LYS A C 1
ATOM 699 O O . LYS A 1 96 ? -1.351 4.513 -10.742 1.00 98.25 96 LYS A O 1
ATOM 704 N N . MET A 1 97 ? 0.574 4.002 -9.724 1.00 98.38 97 MET A N 1
ATOM 705 C CA . MET A 1 97 ? -0.077 3.436 -8.535 1.00 98.38 97 MET A CA 1
ATOM 706 C C . MET A 1 97 ? -0.771 4.508 -7.687 1.00 98.38 97 MET A C 1
ATOM 708 O O . MET A 1 97 ? -1.818 4.236 -7.104 1.00 98.38 97 MET A O 1
ATOM 712 N N . GLN A 1 98 ? -0.204 5.714 -7.617 1.00 97.94 98 GLN A N 1
ATOM 713 C CA . GLN A 1 98 ? -0.801 6.848 -6.908 1.00 97.94 98 GLN A CA 1
ATOM 714 C C . GLN A 1 98 ? -2.048 7.383 -7.623 1.00 97.94 98 GLN A C 1
ATOM 716 O O . GLN A 1 98 ? -3.050 7.694 -6.982 1.00 97.94 98 GLN A O 1
ATOM 721 N N . GLU A 1 99 ? -2.019 7.462 -8.951 1.00 98.25 99 GLU A N 1
ATOM 722 C CA . GLU A 1 99 ? -3.193 7.827 -9.745 1.00 98.25 99 GLU A CA 1
ATOM 723 C C . GLU A 1 99 ? -4.325 6.811 -9.531 1.00 98.25 99 GLU A C 1
ATOM 725 O O . GLU A 1 99 ? -5.439 7.192 -9.172 1.00 98.25 99 GLU A O 1
ATOM 730 N N . ALA A 1 100 ? -4.008 5.515 -9.619 1.00 98.00 100 ALA A N 1
ATOM 731 C CA . ALA A 1 100 ? -4.944 4.432 -9.331 1.00 98.00 100 ALA A CA 1
ATOM 732 C C . ALA A 1 100 ? -5.536 4.530 -7.912 1.00 98.00 100 ALA A C 1
ATOM 734 O O . ALA A 1 100 ? -6.750 4.424 -7.745 1.00 98.00 100 ALA A O 1
ATOM 735 N N . SER A 1 101 ? -4.715 4.774 -6.884 1.00 97.75 101 SER A N 1
ATOM 736 C CA . SER A 1 101 ? -5.194 4.807 -5.496 1.00 97.75 101 SER A CA 1
ATOM 737 C C . SER A 1 101 ? -6.078 6.007 -5.172 1.00 97.75 101 SER A C 1
ATOM 739 O O . SER A 1 101 ? -7.024 5.883 -4.398 1.00 97.75 101 SER A O 1
ATOM 741 N N . THR A 1 102 ? -5.810 7.161 -5.782 1.00 97.62 102 THR A N 1
ATOM 742 C CA . THR A 1 102 ? -6.587 8.390 -5.548 1.00 97.62 102 THR A CA 1
ATOM 743 C C . THR A 1 102 ? -7.938 8.413 -6.261 1.00 97.62 102 THR A C 1
ATOM 745 O O . THR A 1 102 ? -8.758 9.285 -5.971 1.00 97.62 102 THR A O 1
ATOM 748 N N . SER A 1 103 ? -8.204 7.447 -7.145 1.00 97.12 103 SER A N 1
ATOM 749 C CA . SER A 1 103 ? -9.535 7.232 -7.724 1.00 97.12 103 SER A CA 1
ATOM 750 C C . SER A 1 103 ? -10.555 6.718 -6.699 1.00 97.12 103 SER A C 1
ATOM 752 O O . SER A 1 103 ? -11.751 6.965 -6.854 1.00 97.12 103 SER A O 1
ATOM 754 N N . TYR A 1 104 ? -10.082 6.016 -5.657 1.00 94.69 104 TYR A N 1
ATOM 755 C CA . TYR A 1 104 ? -10.896 5.243 -4.712 1.00 94.69 104 TYR A CA 1
ATOM 756 C C . TYR A 1 104 ? -11.824 4.204 -5.380 1.00 94.69 104 TYR A C 1
ATOM 758 O O . TYR A 1 104 ? -12.801 3.773 -4.767 1.00 94.69 104 TYR A O 1
ATOM 766 N N . ASP A 1 105 ? -11.541 3.799 -6.626 1.00 97.44 105 ASP A N 1
ATOM 767 C CA . ASP A 1 105 ? -12.305 2.779 -7.348 1.00 97.44 105 ASP A CA 1
ATOM 768 C C . ASP A 1 105 ? -11.631 1.401 -7.202 1.00 97.44 105 ASP A C 1
ATOM 770 O O . ASP A 1 105 ? -10.504 1.211 -7.669 1.00 97.44 105 ASP A O 1
ATOM 774 N N . PRO A 1 106 ? -12.303 0.394 -6.614 1.00 96.00 106 PRO A N 1
ATOM 775 C CA . PRO A 1 106 ? -11.769 -0.965 -6.518 1.00 96.00 106 PRO A CA 1
ATOM 776 C C . PRO A 1 106 ? -11.402 -1.586 -7.875 1.00 96.00 106 PRO A C 1
ATOM 778 O O . PRO A 1 106 ? -10.575 -2.499 -7.927 1.00 96.00 106 PRO A O 1
ATOM 781 N N . ALA A 1 107 ? -11.971 -1.092 -8.982 1.00 97.62 107 ALA A N 1
ATOM 782 C CA . ALA A 1 107 ? -11.613 -1.511 -10.336 1.00 97.62 107 ALA A CA 1
ATOM 783 C C . ALA A 1 107 ? -10.145 -1.219 -10.702 1.00 97.62 107 ALA A C 1
ATOM 785 O O . ALA A 1 107 ? -9.622 -1.854 -11.618 1.00 97.62 107 ALA A O 1
ATOM 786 N N . GLU A 1 108 ? -9.468 -0.331 -9.967 1.00 98.00 108 GLU A N 1
ATOM 787 C CA . GLU A 1 108 ? -8.057 0.018 -10.161 1.00 98.00 108 GLU A CA 1
ATOM 788 C C . GLU A 1 108 ? -7.083 -0.916 -9.413 1.00 98.00 108 GLU A C 1
ATOM 790 O O . GLU A 1 108 ? -5.876 -0.915 -9.672 1.00 98.00 108 GLU A O 1
ATOM 795 N N . LEU A 1 109 ? -7.568 -1.803 -8.534 1.00 97.50 109 LEU A N 1
ATOM 796 C CA . LEU A 1 109 ? -6.723 -2.790 -7.842 1.00 97.50 109 LEU A CA 1
ATOM 797 C C . LEU A 1 109 ? -5.848 -3.660 -8.773 1.00 97.50 109 LEU A C 1
ATOM 799 O O . LEU A 1 109 ? -4.690 -3.918 -8.420 1.00 97.50 109 LEU A O 1
ATOM 803 N N . PRO A 1 110 ? -6.308 -4.106 -9.961 1.00 97.88 110 PRO A N 1
ATOM 804 C CA . PRO A 1 110 ? -5.472 -4.825 -10.922 1.00 97.88 110 PRO A CA 1
ATOM 805 C C . PRO A 1 110 ? -4.261 -4.027 -11.424 1.00 97.88 110 PRO A C 1
ATOM 807 O O . PRO A 1 110 ? -3.267 -4.644 -11.806 1.00 97.88 110 PRO A O 1
ATOM 810 N N . VAL A 1 111 ? -4.313 -2.689 -11.406 1.00 97.94 111 VAL A N 1
ATOM 811 C CA . VAL A 1 111 ? -3.179 -1.828 -11.778 1.00 97.94 111 VAL A CA 1
ATOM 812 C C . VAL A 1 111 ? -2.076 -1.898 -10.723 1.00 97.94 111 VAL A C 1
ATOM 814 O O . VAL A 1 111 ? -0.899 -1.961 -11.073 1.00 97.94 111 VAL A O 1
ATOM 817 N N . ILE A 1 112 ? -2.450 -1.942 -9.443 1.00 98.06 112 ILE A N 1
ATOM 818 C CA . ILE A 1 112 ? -1.513 -1.943 -8.310 1.00 98.06 112 ILE A CA 1
ATOM 819 C C . ILE A 1 112 ? -0.986 -3.359 -8.017 1.00 98.06 112 ILE A C 1
ATOM 821 O O . ILE A 1 112 ? 0.190 -3.538 -7.695 1.00 98.06 112 ILE A O 1
ATOM 825 N N . ARG A 1 113 ? -1.828 -4.392 -8.186 1.00 97.25 113 ARG A N 1
ATOM 826 C CA . ARG A 1 113 ? -1.522 -5.803 -7.875 1.00 97.25 113 ARG A CA 1
ATOM 827 C C . ARG A 1 113 ? -0.133 -6.297 -8.311 1.00 97.25 113 ARG A C 1
ATOM 829 O O . ARG A 1 113 ? 0.534 -6.905 -7.472 1.00 97.25 113 ARG A O 1
ATOM 836 N N . PRO A 1 114 ? 0.331 -6.108 -9.565 1.00 97.50 114 PRO A N 1
ATOM 837 C CA . PRO A 1 114 ? 1.612 -6.670 -10.001 1.00 97.50 114 PRO A CA 1
ATOM 838 C C . PRO A 1 114 ? 2.814 -6.120 -9.220 1.00 97.50 114 PRO A 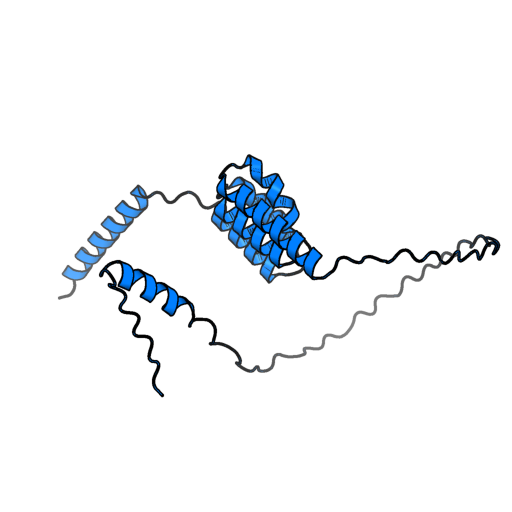C 1
ATOM 840 O O . PRO A 1 114 ? 3.847 -6.785 -9.139 1.00 97.50 114 PRO A O 1
ATOM 843 N N . TYR A 1 115 ? 2.684 -4.941 -8.611 1.00 98.00 115 TYR A N 1
ATOM 844 C CA . TYR A 1 115 ? 3.775 -4.297 -7.890 1.00 98.00 115 TYR A CA 1
ATOM 845 C C . TYR A 1 115 ? 3.972 -4.834 -6.465 1.00 98.00 115 TYR A C 1
ATOM 847 O O . TYR A 1 115 ? 5.052 -4.661 -5.903 1.00 98.00 115 TYR A O 1
ATOM 855 N N . LEU A 1 116 ? 3.001 -5.570 -5.906 1.00 97.62 116 LEU A N 1
ATOM 856 C CA . LEU A 1 116 ? 3.099 -6.157 -4.561 1.00 97.62 116 LEU A CA 1
ATOM 857 C C . LEU A 1 116 ? 4.215 -7.202 -4.426 1.00 97.62 116 LEU A C 1
ATOM 859 O O . LEU A 1 116 ? 4.775 -7.376 -3.350 1.00 97.62 116 LEU A O 1
ATOM 863 N N . VAL A 1 117 ? 4.566 -7.884 -5.514 1.00 96.88 117 VAL A N 1
ATOM 864 C CA . VAL A 1 117 ? 5.615 -8.921 -5.537 1.00 96.88 117 VAL A CA 1
ATOM 865 C C . VAL A 1 117 ? 6.797 -8.523 -6.418 1.00 96.88 117 VAL A C 1
ATOM 867 O O . VAL A 1 117 ? 7.623 -9.356 -6.791 1.00 96.88 117 VAL A O 1
ATOM 870 N N . HIS A 1 118 ? 6.884 -7.240 -6.772 1.00 97.00 118 HIS A N 1
ATOM 871 C CA . HIS A 1 118 ? 7.948 -6.728 -7.622 1.00 97.00 118 HIS A CA 1
ATOM 872 C C . HIS A 1 118 ? 9.321 -6.923 -6.951 1.00 97.00 118 HIS A C 1
ATOM 874 O O . HIS A 1 118 ? 9.420 -6.745 -5.737 1.00 97.00 118 HIS A O 1
ATOM 880 N N . PRO A 1 119 ? 10.405 -7.252 -7.682 1.00 94.69 119 PRO A N 1
ATOM 881 C CA . PRO A 1 119 ? 11.734 -7.442 -7.085 1.00 94.69 119 PRO A CA 1
ATOM 882 C C . PRO A 1 119 ? 12.272 -6.190 -6.374 1.00 94.69 119 PRO A C 1
ATOM 884 O O . PRO A 1 119 ? 12.973 -6.298 -5.368 1.00 94.69 119 PRO A O 1
ATOM 887 N N . ASP A 1 120 ? 11.904 -5.002 -6.854 1.00 95.69 120 ASP A N 1
ATOM 888 C CA . ASP A 1 120 ? 12.251 -3.723 -6.228 1.00 95.69 120 ASP A CA 1
ATOM 889 C C . ASP A 1 120 ? 11.432 -3.464 -4.943 1.00 95.69 120 ASP A C 1
ATOM 891 O O . ASP A 1 120 ? 10.214 -3.270 -5.038 1.00 95.69 120 ASP A O 1
ATOM 895 N N . PRO A 1 121 ? 12.067 -3.396 -3.755 1.00 95.38 121 PRO A N 1
ATOM 896 C CA . PRO A 1 121 ? 11.376 -3.114 -2.497 1.00 95.38 121 PRO A CA 1
ATOM 897 C C . PRO A 1 121 ? 10.665 -1.758 -2.476 1.00 95.38 121 PRO A C 1
ATOM 899 O O . PRO A 1 121 ? 9.649 -1.628 -1.796 1.00 95.38 121 PRO A O 1
ATOM 902 N N . LYS A 1 122 ? 11.152 -0.751 -3.219 1.00 96.25 122 LYS A N 1
ATOM 903 C CA . LYS A 1 122 ? 10.495 0.563 -3.269 1.00 96.25 122 LYS A CA 1
ATOM 904 C C . LYS A 1 122 ? 9.142 0.483 -3.967 1.00 96.25 122 LYS A C 1
ATOM 906 O O . LYS A 1 122 ? 8.184 1.085 -3.494 1.00 96.25 122 LYS A O 1
ATOM 911 N N . LEU A 1 123 ? 9.052 -0.289 -5.053 1.00 97.94 123 LEU A N 1
ATOM 912 C CA . LEU A 1 123 ? 7.783 -0.505 -5.749 1.00 97.94 123 LEU A CA 1
ATOM 913 C C . LEU A 1 123 ? 6.815 -1.340 -4.909 1.00 97.94 123 LEU A C 1
ATOM 915 O O . LEU A 1 123 ? 5.632 -1.020 -4.882 1.00 97.94 123 LEU A O 1
ATOM 919 N N . ARG A 1 124 ? 7.308 -2.335 -4.155 1.00 97.50 124 ARG A N 1
ATOM 920 C CA . ARG A 1 124 ? 6.460 -3.086 -3.212 1.00 97.50 124 ARG A CA 1
ATOM 921 C C . ARG A 1 124 ? 5.875 -2.193 -2.124 1.00 97.50 124 ARG A C 1
ATOM 923 O O . ARG A 1 124 ? 4.679 -2.262 -1.866 1.00 97.50 124 ARG A O 1
ATOM 930 N N . ALA A 1 125 ? 6.703 -1.351 -1.505 1.00 97.56 125 ALA A N 1
ATOM 931 C CA . ALA A 1 125 ? 6.248 -0.413 -0.481 1.00 97.56 125 ALA A CA 1
ATOM 932 C C . ALA A 1 125 ? 5.201 0.562 -1.043 1.00 97.56 125 ALA A C 1
ATOM 934 O O . ALA A 1 125 ? 4.119 0.684 -0.477 1.00 97.56 125 ALA A O 1
ATOM 935 N N . ALA A 1 126 ? 5.475 1.161 -2.207 1.00 98.19 126 ALA A N 1
ATOM 936 C CA . ALA A 1 126 ? 4.537 2.061 -2.871 1.00 98.19 126 ALA A CA 1
ATOM 937 C C . ALA A 1 126 ? 3.212 1.372 -3.248 1.00 98.19 126 ALA A C 1
ATOM 939 O O . ALA A 1 126 ? 2.158 1.992 -3.156 1.00 98.19 126 ALA A O 1
ATOM 940 N N . ALA A 1 127 ? 3.241 0.090 -3.622 1.00 98.44 127 ALA A N 1
ATOM 941 C CA . ALA A 1 127 ? 2.034 -0.683 -3.906 1.00 98.44 127 ALA A CA 1
ATOM 942 C C . ALA A 1 127 ? 1.174 -0.915 -2.654 1.00 98.44 127 ALA A C 1
ATOM 944 O O . ALA A 1 127 ? -0.049 -0.803 -2.717 1.00 98.44 127 ALA A O 1
ATOM 945 N N . VAL A 1 128 ? 1.801 -1.212 -1.510 1.00 98.31 128 VAL A N 1
ATOM 946 C CA . VAL A 1 128 ? 1.090 -1.343 -0.226 1.00 98.31 128 VAL A CA 1
ATOM 947 C C . VAL A 1 128 ? 0.468 -0.006 0.175 1.00 98.31 128 VAL A C 1
ATOM 949 O O . VAL A 1 128 ? -0.716 0.031 0.502 1.00 98.31 128 VAL A O 1
ATOM 952 N N . ASP A 1 129 ? 1.226 1.088 0.082 1.00 98.31 129 ASP A N 1
ATOM 953 C CA . ASP A 1 129 ? 0.725 2.433 0.383 1.00 98.31 129 ASP A CA 1
ATOM 954 C C . ASP A 1 129 ? -0.447 2.813 -0.535 1.00 98.31 129 ASP A C 1
ATOM 956 O O . ASP A 1 129 ? -1.460 3.332 -0.069 1.00 98.31 129 ASP A O 1
ATOM 960 N N . ALA A 1 130 ? -0.357 2.496 -1.830 1.00 98.25 130 ALA A N 1
ATOM 961 C CA . ALA A 1 130 ? -1.433 2.727 -2.788 1.00 98.25 130 ALA A CA 1
ATOM 962 C C . ALA A 1 130 ? -2.710 1.945 -2.433 1.00 98.25 130 ALA A C 1
ATOM 964 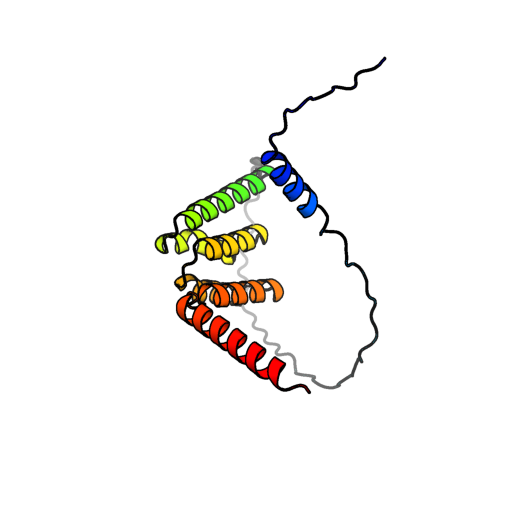O O . ALA A 1 130 ? -3.799 2.512 -2.483 1.00 98.25 130 ALA A O 1
ATOM 965 N N . ILE A 1 131 ? -2.603 0.682 -2.007 1.00 98.00 131 ILE A N 1
ATOM 966 C CA . ILE A 1 131 ? -3.765 -0.095 -1.544 1.00 98.00 131 ILE A CA 1
ATOM 967 C C . ILE A 1 131 ? -4.387 0.519 -0.285 1.00 98.00 131 ILE A C 1
ATOM 969 O O . ILE A 1 131 ? -5.609 0.625 -0.197 1.00 98.00 131 ILE A O 1
ATOM 973 N N . LEU A 1 132 ? -3.565 0.951 0.675 1.00 97.31 132 LEU A N 1
ATOM 974 C CA . LEU A 1 132 ? -4.049 1.587 1.903 1.00 97.31 132 LEU A CA 1
ATOM 975 C C . LEU A 1 132 ? -4.785 2.902 1.622 1.00 97.31 132 LEU A C 1
ATOM 977 O O . LEU A 1 132 ? -5.801 3.174 2.257 1.00 97.31 132 LEU A O 1
ATOM 981 N N . VAL A 1 133 ? -4.288 3.699 0.672 1.00 97.50 133 VAL A N 1
ATOM 982 C CA . VAL A 1 133 ? -4.941 4.943 0.237 1.00 97.50 133 VAL A CA 1
ATOM 983 C C . VAL A 1 133 ? -6.255 4.656 -0.486 1.00 97.50 133 VAL A C 1
ATOM 985 O O . VAL A 1 133 ? -7.239 5.341 -0.224 1.00 97.50 133 VAL A O 1
ATOM 988 N N . LEU A 1 134 ? -6.288 3.635 -1.347 1.00 97.31 134 LEU A N 1
ATOM 989 C CA . LEU A 1 134 ? -7.502 3.231 -2.056 1.00 97.31 134 LEU A CA 1
ATOM 990 C C . LEU A 1 134 ? -8.604 2.780 -1.080 1.00 97.31 134 LEU A C 1
ATOM 992 O O . LEU A 1 134 ? -9.774 3.088 -1.289 1.00 97.31 134 LEU A O 1
ATOM 996 N N . GLY A 1 135 ? -8.226 2.100 0.008 1.00 95.62 135 GLY A N 1
ATOM 997 C CA . GLY A 1 135 ? -9.104 1.856 1.158 1.00 95.62 135 GLY A CA 1
ATOM 998 C C . GLY A 1 135 ? -10.195 0.803 0.940 1.00 95.62 135 GLY A C 1
ATOM 999 O O . GLY A 1 135 ? -11.109 0.702 1.757 1.00 95.62 135 GLY A O 1
ATOM 1000 N N . ASP A 1 136 ? -10.115 0.015 -0.133 1.00 96.25 136 ASP A N 1
ATOM 1001 C CA . ASP A 1 136 ? -11.077 -1.048 -0.416 1.00 96.25 136 ASP A CA 1
ATOM 1002 C C . ASP A 1 136 ? -10.703 -2.383 0.252 1.00 96.25 136 ASP A C 1
ATOM 1004 O O . ASP A 1 136 ? -9.622 -2.942 0.044 1.00 96.25 136 ASP A O 1
ATOM 1008 N N . ALA A 1 137 ? -11.642 -2.936 1.023 1.00 95.81 137 ALA A N 1
ATOM 1009 C CA . ALA A 1 137 ? -11.441 -4.163 1.792 1.00 95.81 137 ALA A CA 1
ATOM 1010 C C . ALA A 1 137 ? -11.180 -5.409 0.922 1.00 95.81 137 ALA A C 1
ATOM 1012 O O . ALA A 1 137 ? -10.585 -6.376 1.405 1.00 95.81 137 ALA A O 1
ATOM 1013 N N . SER A 1 138 ? -11.568 -5.415 -0.361 1.00 95.50 138 SER A N 1
ATOM 1014 C CA . SER A 1 138 ? -11.302 -6.547 -1.264 1.00 95.50 138 SER A CA 1
ATOM 1015 C C . SER A 1 138 ? -9.812 -6.740 -1.570 1.00 95.50 138 SER A C 1
ATOM 1017 O O . SER A 1 138 ? -9.411 -7.814 -2.025 1.00 95.50 138 SER A O 1
ATOM 1019 N N . ALA A 1 139 ? -8.969 -5.755 -1.248 1.00 97.06 139 ALA A N 1
ATOM 1020 C CA . ALA A 1 139 ? -7.521 -5.869 -1.360 1.00 97.06 139 ALA A CA 1
ATOM 1021 C C . ALA A 1 139 ? -6.878 -6.727 -0.250 1.00 97.06 139 ALA A C 1
ATOM 1023 O O . ALA A 1 139 ? -5.736 -7.168 -0.398 1.00 97.06 139 ALA A O 1
ATOM 1024 N N . GLY A 1 140 ? -7.590 -7.007 0.848 1.00 97.44 140 GLY A N 1
ATOM 1025 C CA . GLY A 1 140 ? -7.073 -7.789 1.977 1.00 97.44 140 GLY A CA 1
ATOM 1026 C C . GLY A 1 140 ? -6.566 -9.190 1.588 1.00 97.44 140 GLY A C 1
ATOM 1027 O O . GLY A 1 140 ? -5.404 -9.516 1.861 1.00 97.44 140 GLY A O 1
ATOM 1028 N N . PRO A 1 141 ? -7.351 -10.017 0.868 1.00 97.50 141 PRO A N 1
ATOM 1029 C CA . PRO A 1 141 ? -6.875 -11.288 0.322 1.00 97.50 141 PRO A CA 1
ATOM 1030 C C . PRO A 1 141 ? -5.636 -11.147 -0.573 1.00 97.50 141 PRO A C 1
ATOM 1032 O O . PRO A 1 141 ? -4.715 -11.956 -0.468 1.00 97.50 141 PRO A O 1
ATOM 1035 N N . MET A 1 142 ? -5.569 -10.096 -1.399 1.00 96.69 142 MET A N 1
ATOM 1036 C CA . MET A 1 142 ? -4.435 -9.850 -2.300 1.00 96.69 142 MET A CA 1
ATOM 1037 C C . MET A 1 142 ? -3.140 -9.562 -1.530 1.00 96.69 142 MET A C 1
ATOM 1039 O O . MET A 1 142 ? -2.082 -10.082 -1.883 1.00 96.69 142 MET A O 1
ATOM 1043 N N . LEU A 1 143 ? -3.219 -8.772 -0.457 1.00 98.06 143 LEU A N 1
ATOM 1044 C CA . LEU A 1 143 ? -2.084 -8.483 0.421 1.00 98.06 143 LEU A CA 1
ATOM 1045 C C . LEU A 1 143 ? -1.579 -9.745 1.135 1.00 98.06 143 LEU A C 1
ATOM 1047 O O . LEU A 1 143 ? -0.371 -9.969 1.208 1.00 98.06 143 LEU A O 1
ATOM 1051 N N . ARG A 1 144 ? -2.483 -10.620 1.597 1.00 98.06 144 ARG A N 1
ATOM 1052 C CA . ARG A 1 144 ? -2.101 -11.906 2.212 1.00 98.06 144 ARG A CA 1
ATOM 1053 C C . ARG A 1 144 ? -1.494 -12.881 1.207 1.00 98.06 144 ARG A C 1
ATOM 1055 O O . ARG A 1 144 ? -0.564 -13.608 1.550 1.00 98.06 144 ARG A O 1
ATOM 1062 N N . GLU A 1 145 ? -2.001 -12.914 -0.025 1.00 97.44 145 GLU A N 1
ATOM 1063 C CA . GLU A 1 145 ? -1.385 -13.682 -1.112 1.00 97.44 145 GLU A CA 1
ATOM 1064 C C . GLU A 1 145 ? 0.044 -13.201 -1.377 1.00 97.44 145 GLU A C 1
ATOM 1066 O O . GLU A 1 145 ? 0.963 -14.019 -1.394 1.00 97.44 145 GLU A O 1
ATOM 1071 N N . ALA A 1 146 ? 0.248 -11.887 -1.507 1.00 96.75 146 ALA A N 1
ATOM 1072 C CA . ALA A 1 146 ? 1.570 -11.306 -1.716 1.00 96.75 146 ALA A CA 1
ATOM 1073 C C . ALA A 1 146 ? 2.524 -11.616 -0.550 1.00 96.75 146 ALA A C 1
ATOM 1075 O O . ALA A 1 146 ? 3.638 -12.085 -0.788 1.00 96.75 146 ALA A O 1
ATOM 1076 N N . ALA A 1 147 ? 2.068 -11.473 0.699 1.00 97.31 147 ALA A N 1
ATOM 1077 C CA . ALA A 1 147 ? 2.857 -11.770 1.895 1.00 97.31 147 ALA A CA 1
ATOM 1078 C C . ALA A 1 147 ? 3.446 -13.192 1.886 1.00 97.31 147 ALA A C 1
ATOM 1080 O O . ALA A 1 147 ? 4.608 -13.383 2.236 1.00 97.31 147 ALA A O 1
ATOM 1081 N N . ARG A 1 148 ? 2.682 -14.188 1.414 1.00 97.06 148 ARG A N 1
ATOM 1082 C CA . ARG A 1 148 ? 3.127 -15.594 1.327 1.00 97.06 148 ARG A CA 1
ATOM 1083 C C . ARG A 1 148 ? 4.231 -15.831 0.299 1.00 97.06 148 ARG A C 1
ATOM 1085 O O . ARG A 1 148 ? 4.915 -16.847 0.373 1.00 97.06 148 ARG A O 1
ATOM 1092 N N . THR A 1 149 ? 4.374 -14.939 -0.678 1.00 94.94 149 THR A N 1
ATOM 1093 C CA . THR A 1 149 ? 5.378 -15.063 -1.747 1.00 94.94 149 THR A CA 1
ATOM 1094 C C . THR A 1 149 ? 6.692 -14.357 -1.423 1.00 94.94 149 THR A C 1
ATOM 1096 O O . THR A 1 149 ? 7.704 -14.628 -2.066 1.00 94.94 149 THR A O 1
ATOM 1099 N N . LEU A 1 150 ? 6.700 -13.466 -0.427 1.00 92.12 150 LEU A N 1
ATOM 1100 C CA . LEU A 1 150 ? 7.888 -12.712 -0.052 1.00 92.12 150 LEU A CA 1
ATOM 1101 C C . LEU A 1 150 ? 8.845 -13.549 0.798 1.00 92.12 150 LEU A C 1
ATOM 1103 O O . LEU A 1 150 ? 8.464 -14.155 1.794 1.00 92.12 150 LEU A O 1
ATOM 1107 N N . SER A 1 151 ? 10.132 -13.494 0.456 1.00 87.69 151 SER A N 1
ATOM 1108 C CA . SER A 1 151 ? 11.196 -14.121 1.253 1.00 87.69 151 SER A CA 1
ATOM 1109 C C . SER A 1 151 ? 11.502 -13.358 2.549 1.00 87.69 151 SER A C 1
ATOM 1111 O O . SER A 1 151 ? 12.099 -13.912 3.471 1.00 87.69 151 SER A O 1
ATOM 1113 N N . SER A 1 152 ? 11.136 -12.074 2.620 1.00 94.25 152 SER A N 1
ATOM 1114 C CA . SER A 1 152 ? 11.369 -11.222 3.788 1.00 94.25 152 SER A CA 1
ATOM 1115 C C . SER A 1 152 ? 10.209 -11.333 4.773 1.00 94.25 152 SER A C 1
ATOM 1117 O O . SER A 1 152 ? 9.111 -10.844 4.508 1.00 94.25 152 SER A O 1
ATOM 1119 N N . ALA A 1 153 ? 10.468 -11.927 5.941 1.00 95.25 153 ALA A N 1
ATOM 1120 C CA . ALA A 1 153 ? 9.469 -12.076 6.999 1.00 95.25 153 ALA A CA 1
ATOM 1121 C C . ALA A 1 153 ? 8.944 -10.725 7.525 1.00 95.25 153 ALA A C 1
ATOM 1123 O O . ALA A 1 153 ? 7.781 -10.619 7.908 1.00 95.25 153 ALA A O 1
ATOM 1124 N N . GLU A 1 154 ? 9.782 -9.682 7.537 1.00 95.88 154 GLU A N 1
ATOM 1125 C CA . GLU A 1 154 ? 9.364 -8.345 7.971 1.00 95.88 154 GLU A CA 1
ATOM 1126 C C . GLU A 1 154 ? 8.381 -7.714 6.978 1.00 95.88 154 GLU A C 1
ATOM 1128 O O . GLU A 1 154 ? 7.365 -7.151 7.384 1.00 95.88 154 GLU A O 1
ATOM 1133 N N . GLU A 1 155 ? 8.660 -7.819 5.677 1.00 94.81 155 GLU A N 1
ATOM 1134 C CA . GLU A 1 155 ? 7.776 -7.276 4.643 1.00 94.81 155 GLU A CA 1
ATOM 1135 C C . GLU A 1 155 ? 6.460 -8.050 4.562 1.00 94.81 155 GLU A C 1
ATOM 1137 O O . GLU A 1 155 ? 5.398 -7.433 4.493 1.00 94.81 155 GLU A O 1
ATOM 1142 N N . ALA A 1 156 ? 6.515 -9.383 4.660 1.00 96.44 156 ALA A N 1
ATOM 1143 C CA . ALA A 1 156 ? 5.323 -10.222 4.725 1.00 96.44 156 ALA A CA 1
ATOM 1144 C C . ALA A 1 156 ? 4.413 -9.806 5.891 1.00 96.44 156 ALA A C 1
ATOM 1146 O O . ALA A 1 156 ? 3.222 -9.574 5.695 1.00 96.44 156 ALA A O 1
ATOM 1147 N N . LYS A 1 157 ? 4.986 -9.594 7.083 1.00 97.44 157 LYS A N 1
ATOM 1148 C CA . LYS A 1 157 ? 4.234 -9.120 8.250 1.00 97.44 157 LYS A CA 1
ATOM 1149 C C . LYS A 1 157 ? 3.597 -7.746 8.023 1.00 97.44 157 LYS A C 1
ATOM 1151 O O . LYS A 1 157 ? 2.467 -7.530 8.446 1.00 97.44 157 LYS A O 1
ATOM 1156 N N . LYS A 1 158 ? 4.293 -6.809 7.369 1.00 96.56 158 LYS A N 1
ATOM 1157 C CA . LYS A 1 158 ? 3.720 -5.491 7.035 1.00 96.56 158 LYS A CA 1
ATOM 1158 C C . LYS A 1 158 ? 2.524 -5.622 6.090 1.00 96.56 158 LYS A C 1
ATOM 1160 O O . LYS A 1 158 ? 1.528 -4.936 6.289 1.00 96.56 158 LYS A O 1
ATOM 1165 N N . MET A 1 159 ? 2.595 -6.520 5.108 1.00 98.00 159 MET A N 1
ATOM 1166 C CA . MET A 1 159 ? 1.469 -6.797 4.209 1.00 98.00 159 MET A CA 1
ATOM 1167 C C . MET A 1 159 ? 0.293 -7.460 4.931 1.00 98.00 159 MET A C 1
ATOM 1169 O O . MET A 1 159 ? -0.848 -7.082 4.686 1.00 98.00 159 MET A O 1
ATOM 1173 N N . GLU A 1 160 ? 0.548 -8.387 5.857 1.00 97.88 160 GLU A N 1
ATOM 1174 C CA . GLU A 1 160 ? -0.502 -8.959 6.713 1.00 97.88 160 GLU A CA 1
ATOM 1175 C C . GLU A 1 160 ? -1.176 -7.882 7.570 1.00 97.88 160 GLU A C 1
ATOM 1177 O O . GLU A 1 160 ? -2.399 -7.804 7.610 1.00 97.88 160 GLU A O 1
ATOM 1182 N N . GLN A 1 161 ? -0.395 -6.990 8.184 1.00 97.69 161 GLN A N 1
ATOM 1183 C CA . GLN A 1 161 ? -0.929 -5.871 8.966 1.00 97.69 161 GLN A CA 1
ATOM 1184 C C . GLN A 1 161 ? -1.745 -4.894 8.113 1.00 97.69 161 GLN A C 1
ATOM 1186 O O . GLN A 1 161 ? -2.771 -4.397 8.571 1.00 97.69 161 GLN A O 1
ATOM 1191 N N . ALA A 1 162 ? -1.307 -4.621 6.883 1.00 97.44 162 ALA A N 1
ATOM 1192 C CA . ALA A 1 162 ? -2.063 -3.804 5.940 1.00 97.44 162 ALA A CA 1
ATOM 1193 C C . ALA A 1 162 ? -3.389 -4.478 5.548 1.00 97.44 162 ALA A C 1
ATOM 1195 O O . ALA A 1 162 ? -4.415 -3.803 5.476 1.00 97.44 162 ALA A O 1
ATOM 1196 N N . ALA A 1 163 ? -3.386 -5.803 5.356 1.00 97.81 163 ALA A N 1
ATOM 1197 C CA . ALA A 1 163 ? -4.595 -6.575 5.080 1.00 97.81 163 ALA A CA 1
ATOM 1198 C C . ALA A 1 163 ? -5.576 -6.512 6.255 1.00 97.81 163 ALA A C 1
ATOM 1200 O O . ALA A 1 163 ? -6.759 -6.252 6.065 1.00 97.81 163 ALA A O 1
ATOM 1201 N N . ASP A 1 164 ? -5.074 -6.695 7.475 1.00 97.19 164 ASP A N 1
ATOM 1202 C CA . ASP A 1 164 ? -5.901 -6.613 8.674 1.00 97.19 164 ASP A CA 1
ATOM 1203 C C . ASP A 1 164 ? -6.470 -5.203 8.857 1.00 97.19 164 ASP A C 1
ATOM 1205 O O . ASP A 1 164 ? -7.627 -5.069 9.239 1.00 97.19 164 ASP A O 1
ATOM 1209 N N . TYR A 1 165 ? -5.690 -4.158 8.553 1.00 96.00 165 TYR A N 1
ATOM 1210 C CA . TYR A 1 165 ? -6.129 -2.765 8.647 1.00 96.00 165 TYR A CA 1
ATOM 1211 C C . TYR A 1 165 ? -7.259 -2.431 7.668 1.00 96.00 165 TYR A C 1
ATOM 1213 O O . TYR A 1 165 ? -8.248 -1.824 8.076 1.00 96.00 165 TYR A O 1
ATOM 1221 N N . ILE A 1 166 ? -7.133 -2.820 6.396 1.00 95.19 166 ILE A N 1
ATOM 1222 C CA . ILE A 1 166 ? -8.119 -2.472 5.359 1.00 95.19 166 ILE A CA 1
ATOM 1223 C C . ILE A 1 166 ? -9.424 -3.269 5.488 1.00 95.19 166 ILE A C 1
ATOM 1225 O O . ILE A 1 166 ? -10.473 -2.835 5.022 1.00 95.19 166 ILE A O 1
ATOM 1229 N N . GLU A 1 167 ? -9.374 -4.420 6.156 1.00 94.81 167 GLU A N 1
ATOM 1230 C CA . GLU A 1 167 ? -10.548 -5.237 6.474 1.00 94.81 167 GLU A CA 1
ATOM 1231 C C . GLU A 1 167 ? -11.245 -4.818 7.775 1.00 94.81 167 GLU A C 1
ATOM 1233 O O . GLU A 1 167 ? -12.296 -5.375 8.115 1.00 94.81 167 GLU A O 1
ATOM 1238 N N . LEU A 1 168 ? -10.696 -3.850 8.521 1.00 91.31 168 LEU A N 1
ATOM 1239 C CA . LEU A 1 168 ? -11.356 -3.365 9.725 1.00 91.31 168 LEU A CA 1
ATOM 1240 C C . LEU A 1 168 ? -12.729 -2.783 9.370 1.00 91.31 168 LEU A C 1
ATOM 1242 O O . LEU A 1 168 ? -12.848 -1.974 8.445 1.00 91.31 168 LEU A O 1
ATOM 1246 N N . PRO A 1 169 ? -13.779 -3.130 10.135 1.00 83.62 169 PRO A N 1
ATOM 1247 C CA . PRO A 1 169 ? -15.066 -2.493 9.955 1.00 83.62 169 PRO A CA 1
ATOM 1248 C C . PRO A 1 169 ? -14.920 -0.987 10.207 1.00 83.62 169 PRO A C 1
ATOM 1250 O O . PRO A 1 169 ? -14.190 -0.580 11.121 1.00 83.62 169 PRO A O 1
ATOM 1253 N N . PRO A 1 170 ? -15.629 -0.142 9.440 1.00 76.12 170 PRO A N 1
ATOM 1254 C CA . PRO A 1 170 ? -15.592 1.291 9.664 1.00 76.12 170 PRO A CA 1
ATOM 1255 C C . PRO A 1 170 ? -16.031 1.586 11.098 1.00 76.12 170 PRO A C 1
ATOM 1257 O O . PRO A 1 170 ? -17.010 1.030 11.604 1.00 76.12 170 PRO A O 1
ATOM 1260 N N . ALA A 1 171 ? -15.292 2.468 11.765 1.00 79.31 171 ALA A N 1
ATOM 1261 C CA . ALA A 1 171 ? -15.576 2.842 13.138 1.00 79.31 171 ALA A CA 1
ATOM 1262 C C . ALA A 1 171 ? -17.015 3.376 13.268 1.00 79.31 171 ALA A C 1
ATOM 1264 O O . ALA A 1 171 ? -17.383 4.382 12.656 1.00 79.31 171 ALA A O 1
ATOM 1265 N N . ASN A 1 172 ? -17.833 2.730 14.103 1.00 86.00 172 ASN A N 1
ATOM 1266 C CA . ASN A 1 172 ? -19.174 3.216 14.398 1.00 86.00 172 ASN A CA 1
ATOM 1267 C C . ASN A 1 172 ? -19.092 4.377 15.399 1.00 86.00 172 ASN A C 1
ATOM 1269 O O . ASN A 1 172 ? -19.042 4.179 16.614 1.00 86.00 172 ASN A O 1
ATOM 1273 N N . LEU A 1 173 ? -19.085 5.608 14.881 1.00 87.00 173 LEU A N 1
ATOM 1274 C CA . LEU A 1 173 ? -18.958 6.822 15.694 1.00 87.00 173 LEU A CA 1
ATOM 1275 C C . LEU A 1 173 ? -20.005 6.909 16.811 1.00 87.00 173 LEU A C 1
ATOM 1277 O O . LEU A 1 173 ? -19.676 7.368 17.902 1.00 87.00 173 LEU A O 1
ATOM 1281 N N . LYS A 1 174 ? -21.238 6.433 16.577 1.00 88.69 174 LYS A N 1
ATOM 1282 C CA . LYS A 1 174 ? -22.296 6.451 17.600 1.00 88.69 174 LYS A CA 1
ATOM 1283 C C . LYS A 1 174 ? -21.926 5.572 18.790 1.00 88.69 174 LYS A C 1
ATOM 1285 O O . LYS A 1 174 ? -22.019 6.004 19.937 1.00 88.69 174 LYS A O 1
ATOM 1290 N N . GLU A 1 175 ? -21.460 4.361 18.515 1.00 89.62 175 GLU A N 1
ATOM 1291 C CA . GLU A 1 175 ? -21.039 3.416 19.547 1.00 89.62 175 GLU A CA 1
ATOM 1292 C C . GLU A 1 175 ? -19.851 3.957 20.353 1.00 89.62 175 GLU A C 1
ATOM 1294 O O . GLU A 1 175 ? -19.849 3.895 21.583 1.00 89.62 175 GLU A O 1
ATOM 1299 N N . ILE A 1 176 ? -18.889 4.589 19.674 1.00 89.88 176 ILE A N 1
ATOM 1300 C CA . ILE A 1 176 ? -17.747 5.244 20.322 1.00 89.88 176 ILE A CA 1
ATOM 1301 C C . ILE A 1 176 ? -18.218 6.376 21.242 1.00 89.88 176 ILE A C 1
ATOM 1303 O O . ILE A 1 176 ? -17.761 6.468 22.383 1.00 89.88 176 ILE A O 1
ATOM 1307 N N . THR A 1 177 ? -19.150 7.222 20.795 1.00 93.44 177 THR A N 1
ATOM 1308 C CA . THR A 1 177 ? -19.658 8.328 21.620 1.00 93.44 177 THR A CA 1
ATOM 1309 C C . THR A 1 177 ? -20.408 7.848 22.861 1.00 93.44 177 THR A C 1
ATOM 1311 O O . THR A 1 177 ? -20.168 8.370 23.951 1.00 93.44 177 THR A O 1
ATOM 1314 N N . GLU A 1 178 ? -21.246 6.816 22.735 1.00 95.12 178 GLU A N 1
ATOM 1315 C CA . GLU A 1 178 ? -21.963 6.230 23.873 1.00 95.12 178 GLU A CA 1
ATOM 1316 C C . GLU A 1 178 ? -20.996 5.567 24.862 1.00 95.12 178 GLU A C 1
ATOM 1318 O O . GLU A 1 178 ? -21.103 5.751 26.077 1.00 95.12 178 GLU A O 1
ATOM 1323 N N . MET A 1 179 ? -19.980 4.861 24.356 1.00 93.38 179 MET A N 1
ATOM 1324 C CA . MET A 1 179 ? -18.935 4.263 25.187 1.00 93.38 179 MET A CA 1
ATOM 1325 C C . MET A 1 179 ? -18.154 5.323 25.976 1.00 93.38 179 MET A C 1
ATOM 1327 O O . MET A 1 179 ? -17.893 5.145 27.169 1.00 93.38 179 MET A O 1
ATOM 1331 N N . MET A 1 180 ? -17.796 6.437 25.332 1.00 93.88 180 MET A N 1
ATOM 1332 C CA . MET A 1 180 ? -17.077 7.545 25.968 1.00 93.88 180 MET A CA 1
ATOM 1333 C C . MET A 1 180 ? -17.932 8.238 27.030 1.00 93.88 180 MET A C 1
ATOM 1335 O O . MET A 1 180 ? -17.443 8.502 28.131 1.00 93.88 180 MET A O 1
ATOM 1339 N N . LYS A 1 181 ? -19.219 8.470 26.742 1.00 95.62 181 LYS A N 1
ATOM 1340 C CA . LYS A 1 181 ? -20.180 9.011 27.711 1.00 95.62 181 LYS A CA 1
ATOM 1341 C C . LYS A 1 181 ? -20.291 8.106 28.940 1.00 95.62 181 LYS A C 1
ATOM 1343 O O . LYS A 1 181 ? -20.093 8.572 30.060 1.00 95.62 181 LYS A O 1
ATOM 1348 N N . LYS A 1 182 ? -20.478 6.800 28.734 1.00 94.94 182 LYS A N 1
ATOM 1349 C CA . LYS A 1 182 ? -20.571 5.815 29.819 1.00 94.94 182 LYS A CA 1
ATOM 1350 C C . LYS A 1 182 ? -19.298 5.750 30.672 1.00 94.94 182 LYS A C 1
ATOM 1352 O O . LYS A 1 182 ? -19.382 5.675 31.896 1.00 94.94 182 LYS A O 1
ATOM 1357 N N . ARG A 1 183 ? -18.109 5.794 30.054 1.00 94.62 183 ARG A N 1
ATOM 1358 C CA . ARG A 1 183 ? -16.826 5.833 30.788 1.00 94.62 183 ARG A CA 1
ATOM 1359 C C . ARG A 1 183 ? -16.692 7.090 31.645 1.00 94.62 183 ARG A C 1
ATOM 1361 O O . ARG A 1 183 ? -16.181 7.007 32.759 1.00 94.62 183 ARG A O 1
ATOM 1368 N N . ARG A 1 184 ? -17.152 8.238 31.144 1.00 95.19 184 ARG A N 1
ATOM 1369 C CA . ARG A 1 184 ? -17.143 9.492 31.900 1.00 95.19 184 ARG A CA 1
ATOM 1370 C C . ARG A 1 184 ? -18.047 9.411 33.130 1.00 95.19 184 ARG A C 1
ATOM 1372 O O . ARG A 1 184 ? -17.582 9.707 34.224 1.00 95.19 184 ARG A O 1
ATOM 1379 N N . GLU A 1 185 ? -19.284 8.954 32.960 1.00 94.94 185 GLU A N 1
ATOM 1380 C CA . GLU A 1 185 ? -20.241 8.781 34.063 1.00 94.94 185 GLU A CA 1
ATOM 1381 C C . GLU A 1 185 ? -19.708 7.808 35.130 1.00 94.94 185 GLU A C 1
ATOM 1383 O O . GLU A 1 185 ? -19.810 8.073 36.328 1.00 94.94 185 GLU A O 1
ATOM 1388 N N . ALA A 1 186 ? -19.062 6.712 34.711 1.00 91.62 186 ALA A N 1
ATOM 1389 C CA . ALA A 1 186 ? -18.446 5.757 35.631 1.00 91.62 186 ALA A CA 1
ATOM 1390 C C . ALA A 1 186 ? -17.304 6.380 36.456 1.00 91.62 186 ALA A C 1
ATOM 1392 O O . ALA A 1 186 ? -17.244 6.171 37.666 1.00 91.62 186 ALA A O 1
ATOM 1393 N N . ASN A 1 187 ? -16.429 7.169 35.826 1.00 91.75 187 ASN A N 1
ATOM 1394 C CA . ASN A 1 187 ? -15.325 7.846 36.515 1.00 91.75 187 ASN A CA 1
ATOM 1395 C C . ASN A 1 187 ? -15.807 8.963 37.458 1.00 91.75 187 ASN A C 1
ATOM 1397 O O . ASN A 1 187 ? -15.190 9.209 38.493 1.00 91.75 187 ASN A O 1
ATOM 1401 N N . GLU A 1 188 ? -16.902 9.648 37.121 1.00 91.62 188 GLU A N 1
ATOM 1402 C CA . GLU A 1 188 ? -17.522 10.637 38.012 1.00 91.62 188 GLU A CA 1
ATOM 1403 C C . GLU A 1 188 ? -18.128 9.953 39.254 1.00 91.62 188 GLU A C 1
ATOM 1405 O O . GLU A 1 188 ? -17.947 10.438 40.370 1.00 91.62 188 GLU A O 1
ATOM 1410 N N . ALA A 1 189 ? -18.744 8.775 39.092 1.00 87.19 189 ALA A N 1
ATOM 1411 C CA . ALA A 1 189 ? -19.323 8.007 40.195 1.00 87.19 189 ALA A CA 1
ATOM 1412 C C . ALA A 1 189 ? -18.282 7.390 41.152 1.00 87.19 189 ALA A C 1
ATOM 1414 O O . ALA A 1 189 ? -18.554 7.247 42.349 1.00 87.19 189 ALA A O 1
ATOM 1415 N N . THR A 1 190 ? -17.095 7.013 40.660 1.00 86.19 190 THR A N 1
ATOM 1416 C CA . THR A 1 190 ? -16.016 6.496 41.521 1.00 86.19 190 THR A CA 1
ATOM 1417 C C . THR A 1 190 ? -15.345 7.598 42.337 1.00 86.19 190 THR A C 1
ATOM 1419 O O . THR A 1 190 ? -14.994 7.359 43.490 1.00 86.19 190 THR A O 1
ATOM 1422 N N . LYS A 1 191 ? -15.253 8.824 41.807 1.00 83.00 191 LYS A N 1
ATOM 1423 C CA . LYS A 1 191 ? -14.646 9.972 42.502 1.00 83.00 191 LYS A CA 1
ATOM 1424 C C . LYS A 1 191 ? -15.426 10.430 43.741 1.00 83.00 191 LYS A C 1
ATOM 1426 O O . LYS A 1 191 ? -14.845 10.979 44.666 1.00 83.00 191 LYS A O 1
ATOM 1431 N N . THR A 1 192 ? -16.734 10.191 43.788 1.00 75.25 192 THR A N 1
ATOM 1432 C CA . THR A 1 192 ? -17.594 10.540 44.935 1.00 75.25 192 THR A CA 1
ATOM 1433 C C . THR A 1 192 ? -17.580 9.520 46.081 1.00 75.25 192 THR A C 1
ATOM 1435 O O . THR A 1 192 ? -18.304 9.707 47.055 1.00 75.25 192 THR A O 1
ATOM 1438 N N . LYS A 1 193 ? -16.806 8.430 45.975 1.00 72.38 193 LYS A N 1
ATOM 1439 C CA . LYS A 1 193 ? -16.765 7.348 46.978 1.00 72.38 193 LYS A CA 1
ATOM 1440 C C . LYS A 1 193 ? -15.461 7.248 47.777 1.00 72.38 193 LYS A C 1
ATOM 1442 O O . LYS A 1 193 ? -15.367 6.346 48.604 1.00 72.38 193 LYS A O 1
ATOM 1447 N N . GLU A 1 194 ? -14.494 8.138 47.571 1.00 59.75 194 GLU A N 1
ATOM 1448 C CA . GLU A 1 194 ? -13.322 8.238 48.453 1.00 59.75 194 GLU A CA 1
ATOM 1449 C C . GLU A 1 194 ? -13.586 9.295 49.547 1.00 59.75 194 GLU A C 1
ATOM 1451 O O . GLU A 1 194 ? -13.719 10.473 49.204 1.00 59.75 194 GLU A O 1
ATOM 1456 N N . PRO A 1 195 ? -13.758 8.884 50.823 1.00 62.16 195 PRO A N 1
ATOM 1457 C CA . PRO A 1 195 ? -13.883 9.783 51.972 1.00 62.16 195 PRO A CA 1
ATOM 1458 C C . PRO A 1 195 ? -12.543 10.378 52.426 1.00 62.16 195 PRO A C 1
ATOM 1460 O O . PRO A 1 195 ? -11.497 9.713 52.250 1.00 62.16 195 PRO A O 1
#

Sequence (195 aa):
MAFYFLISVNLDKKSLLAVSLVLVAATIVTVKIATKAPNGSSAELPGGLGPQNRQRSANERPLIPASGLHSNGNAAPNEGLTDADAEKLRTEAIEKMQEASTSYDPAELPVIRPYLVHPDPKLRAAAVDAILVLGDASAGPMLREAARTLSSAEEAKKMEQAADYIELPPANLKEITEMMKKRREANEATKTKEP

Radius of gyration: 30.81 Å; chains: 1; bounding box: 55×88×90 Å

Secondary structure (DSSP, 8-state):
------------HHHHHHHHHHHHGGGSS-----------------------------------------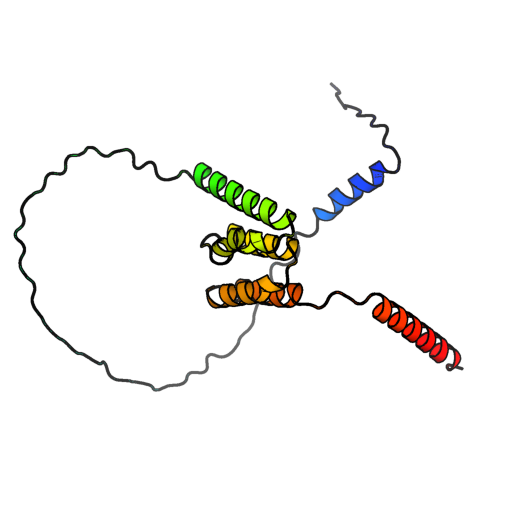------------HHHHHHHHHHHHHHHHHHHHT--GGGHHHHGGGGG-SSHHHHHHHHHHHHHH--TTHHHHHHHHHHH-S-HHHHHHHHHHHHHHTSPPP-HHHHHHHHHHHHHHHHHHHTT--

Foldseek 3Di:
DDDDPPPPDPQDPVNVVVVVVVVVVPPPPDDDDDDDDDDDDDDDDDDDPDDDPDDDDDDDDDDDDDDDPPPPPPPDPPPDQDPVNVVVVLVVLLVLLQVLLVVLDPVSLVSLLVQCQDPDVVSNVSSLVSCVSSLALVCLVSLQVSLVNDPDVVSSVVSNVSNVVSNDDPDPVVVVVVVVVVVVVVVVVVVVPDD